Protein AF-0000000076863249 (afdb_homodimer)

Nearest PDB structures (foldseek):
  8gcc-assembly1_B  TM=9.301E-01  e=1.959E-05  Trypanosoma cruzi strain CL Brener
  6ca8-assembly1_A-2  TM=7.920E-01  e=3.694E-05  Plasmodium falciparum
  8w50-assembly2_D  TM=8.180E-01  e=1.319E-03  Homo sapiens
  8w50-assembly1_B  TM=8.393E-01  e=1.864E-03  Homo sapiens
  1bjt-assembly1_A  TM=8.476E-01  e=3.133E-03  Saccharomyces cerevisiae

Radius of gyration: 29.5 Å; Cα contacts (8 Å, |Δi|>4): 204; chains: 2; bounding box: 63×110×75 Å

Foldseek 3Di:
DLVVLVVVLLLLVLQLVLLVCCLVVVQPDPPDDLVVNLVVSVVVPRFFDADDPPPDPPPPPPPPCPVPPPPPDRDSRRCCSNVVDDPVCSDPVNSVVSVVVSVVSVVVSVVVVVVVVVVVVVPPDPPPPCPDDPD/DLVVLVVVLLLLVLQLVLLVCCLVVVQPPPPDDLVVNLVVSVVVPRFFDADDPPPDPPPPPPPPCPVPPPPPDRDSRRCCSNVVDDPVCSDPVNSVVSVVVSVVSVVVSVVVVVVVVVVVVPPPDPPPPPPPPPD

Solvent-accessible surface area (backbone atoms only — not comparable to full-atom values): 15967 Å² total; per-residue (Å²): 110,62,66,57,40,49,50,50,30,52,52,36,46,49,39,33,51,50,49,51,31,43,58,73,56,78,38,69,62,69,68,32,55,63,68,59,47,53,52,49,46,51,73,72,63,56,76,73,53,54,73,79,72,72,72,67,85,63,70,84,74,73,77,73,72,67,73,73,68,57,90,81,60,89,51,71,55,26,46,34,82,56,35,60,41,29,52,70,51,42,27,71,68,43,42,50,51,33,50,52,50,30,51,52,35,49,52,50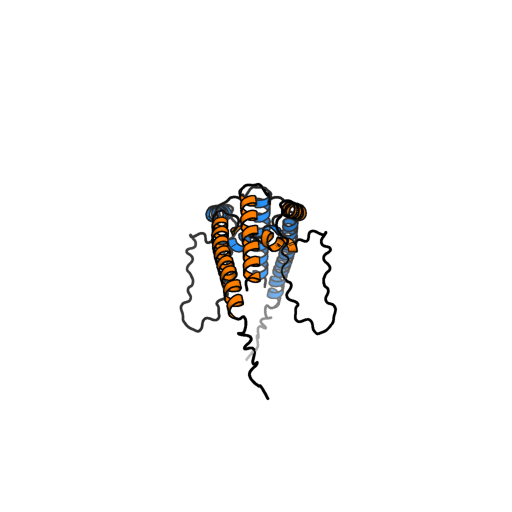,41,52,53,52,59,58,53,54,60,59,60,59,58,66,65,66,69,80,76,72,78,76,82,69,82,85,119,110,62,66,58,41,49,50,50,30,50,51,35,47,48,40,34,52,50,49,51,30,44,57,72,56,77,38,70,61,70,68,32,55,64,69,60,48,53,51,49,45,51,71,72,63,55,76,72,53,55,75,77,72,70,72,67,85,62,71,86,74,75,77,71,70,66,73,73,67,58,89,82,60,90,50,71,56,26,45,34,81,56,34,59,40,30,51,69,51,43,28,70,65,44,43,52,51,33,52,53,50,30,52,52,35,50,50,50,42,52,53,53,60,60,53,53,59,60,60,59,60,68,66,63,70,79,77,74,77,74,76,63,82,78,121

Structure (mmCIF, N/CA/C/O backbone):
data_AF-0000000076863249-model_v1
#
loop_
_entity.id
_entity.type
_entity.pdbx_description
1 polymer 'DNA topoisomerase (ATP-hydrolyzing)'
#
loop_
_atom_site.group_PDB
_atom_site.id
_atom_site.type_symbol
_atom_site.label_atom_id
_atom_site.label_alt_id
_atom_site.label_co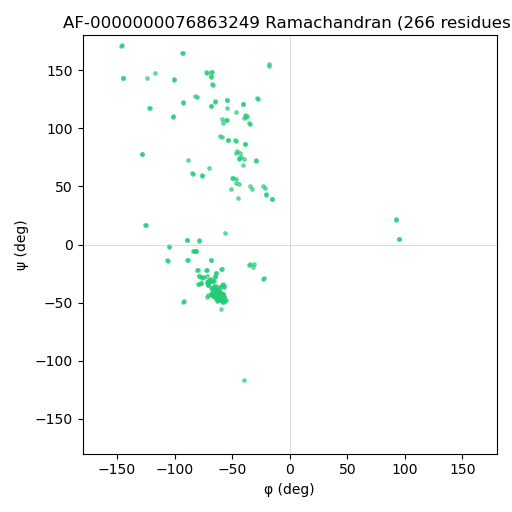mp_id
_atom_site.label_asym_id
_atom_site.label_entity_id
_atom_site.label_seq_id
_atom_site.pdbx_PDB_ins_code
_atom_site.Cartn_x
_atom_site.Cartn_y
_atom_site.Cartn_z
_atom_site.occupancy
_atom_site.B_iso_or_equiv
_atom_site.auth_seq_id
_atom_site.auth_comp_id
_atom_site.auth_asym_id
_atom_site.auth_atom_id
_atom_site.pdbx_PDB_model_num
ATOM 1 N N . MET A 1 1 ? -13.773 21.438 14.031 1 82.62 1 MET A N 1
ATOM 2 C CA . MET A 1 1 ? -13.367 21.5 12.633 1 82.62 1 MET A CA 1
ATOM 3 C C . MET A 1 1 ? -11.867 21.766 12.508 1 82.62 1 MET A C 1
ATOM 5 O O . MET A 1 1 ? -11.164 21.047 11.805 1 82.62 1 MET A O 1
ATOM 9 N N . LEU A 1 2 ? -11.398 22.672 13.398 1 88 2 LEU A N 1
ATOM 10 C CA . LEU A 1 2 ? -9.992 23.047 13.328 1 88 2 LEU A CA 1
ATOM 11 C C . LEU A 1 2 ? -9.094 21.875 13.695 1 88 2 LEU A C 1
ATOM 13 O O . LEU A 1 2 ? -8.078 21.625 13.031 1 88 2 LEU A O 1
ATOM 17 N N . GLU A 1 3 ? -9.516 21.109 14.656 1 89.38 3 GLU A N 1
ATOM 18 C CA . GLU A 1 3 ? -8.734 19.969 15.109 1 89.38 3 GLU A CA 1
ATOM 19 C C . GLU A 1 3 ? -8.609 18.906 14.016 1 89.38 3 GLU A C 1
ATOM 21 O O . GLU A 1 3 ? -7.562 18.281 13.867 1 89.38 3 GLU A O 1
ATOM 26 N N . PHE A 1 4 ? -9.703 18.797 13.289 1 91.31 4 PHE A N 1
ATOM 27 C CA . PHE A 1 4 ? -9.719 17.844 12.195 1 91.31 4 PHE A CA 1
ATOM 28 C C . PHE A 1 4 ? -8.703 18.219 11.125 1 91.31 4 PHE A C 1
ATOM 30 O O . PHE A 1 4 ? -7.891 17.391 10.719 1 91.31 4 PHE A O 1
ATOM 37 N N . PHE A 1 5 ? -8.648 19.406 10.805 1 93.81 5 PHE A N 1
ATOM 38 C CA . PHE A 1 5 ? -7.766 19.828 9.727 1 93.81 5 PHE A CA 1
ATOM 39 C C . PHE A 1 5 ? -6.32 19.875 10.203 1 93.81 5 PHE A C 1
ATOM 41 O O . PHE A 1 5 ? -5.395 19.609 9.438 1 93.81 5 PHE A O 1
ATOM 48 N N . GLU A 1 6 ? -6.141 20.203 11.438 1 94.75 6 GLU A N 1
ATOM 49 C CA . GLU A 1 6 ? -4.793 20.172 12 1 94.75 6 GLU A CA 1
ATOM 50 C C . GLU A 1 6 ? -4.238 18.75 12.023 1 94.75 6 GLU A C 1
ATOM 52 O O . GLU A 1 6 ? -3.055 18.531 11.75 1 94.75 6 GLU A O 1
ATOM 57 N N . LYS A 1 7 ? -5.117 17.797 12.32 1 94.25 7 LYS A N 1
ATOM 58 C CA . LYS A 1 7 ? -4.707 16.391 12.305 1 94.25 7 LYS A CA 1
ATOM 59 C C . LYS A 1 7 ? -4.371 15.938 10.891 1 94.25 7 LYS A C 1
ATOM 61 O O . LYS A 1 7 ? -3.359 15.273 10.672 1 94.25 7 LYS A O 1
ATOM 66 N N . LYS A 1 8 ? -5.164 16.312 9.984 1 95.25 8 LYS A N 1
ATOM 67 C CA . LYS A 1 8 ? -4.922 15.961 8.586 1 95.25 8 LYS A CA 1
ATOM 68 C C . LYS A 1 8 ? -3.625 16.594 8.078 1 95.25 8 LYS A C 1
ATOM 70 O O . LYS A 1 8 ? -2.867 15.953 7.348 1 95.25 8 LYS A O 1
ATOM 75 N N . LEU A 1 9 ? -3.453 17.812 8.461 1 96.62 9 LEU A N 1
ATOM 76 C CA . LEU A 1 9 ? -2.223 18.5 8.086 1 96.62 9 LEU A 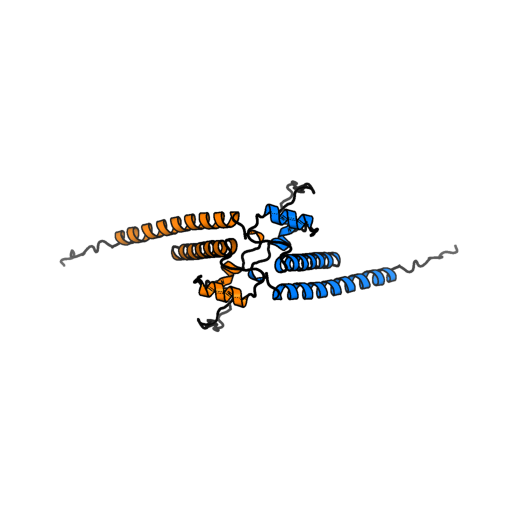CA 1
ATOM 77 C C . LEU A 1 9 ? -1.003 17.766 8.633 1 96.62 9 LEU A C 1
ATOM 79 O O . LEU A 1 9 ? -0.024 17.547 7.914 1 96.62 9 LEU A O 1
ATOM 83 N N . LYS A 1 10 ? -1.054 17.406 9.852 1 96.62 10 LYS A N 1
ATOM 84 C CA . LYS A 1 10 ? 0.043 16.672 10.477 1 96.62 10 LYS A CA 1
ATOM 85 C C . LYS A 1 10 ? 0.309 15.359 9.75 1 96.62 10 LYS A C 1
ATOM 87 O O . LYS A 1 10 ? 1.463 15 9.5 1 96.62 10 LYS A O 1
ATOM 92 N N . GLN A 1 11 ? -0.704 14.633 9.375 1 96.75 11 GLN A N 1
ATOM 93 C CA . GLN A 1 11 ? -0.591 13.359 8.672 1 96.75 11 GLN A CA 1
ATOM 94 C C . GLN A 1 11 ? 0.076 13.547 7.309 1 96.75 11 GLN A C 1
ATOM 96 O O . GLN A 1 11 ? 1.004 12.812 6.961 1 96.75 11 GLN A O 1
ATOM 101 N N . VAL A 1 12 ? -0.412 14.492 6.641 1 97.81 12 VAL A N 1
ATOM 102 C CA . VAL A 1 12 ? 0.104 14.727 5.297 1 97.81 12 VAL A CA 1
ATOM 103 C C . VAL A 1 12 ? 1.551 15.211 5.375 1 97.81 12 VAL A C 1
ATOM 105 O O . VAL A 1 12 ? 2.389 14.812 4.562 1 97.81 12 VAL A O 1
ATOM 108 N N . ASP A 1 13 ? 1.841 16.094 6.34 1 97.81 13 ASP A N 1
ATOM 109 C CA . ASP A 1 13 ? 3.207 16.562 6.547 1 97.81 13 ASP A CA 1
ATOM 110 C C . ASP A 1 13 ? 4.148 15.398 6.848 1 97.81 13 ASP A C 1
ATOM 112 O O . ASP A 1 13 ? 5.211 15.281 6.234 1 97.81 13 ASP A O 1
ATOM 116 N N . ASN A 1 14 ? 3.727 14.586 7.754 1 98.06 14 ASN A N 1
ATOM 117 C CA . ASN A 1 14 ? 4.527 13.414 8.102 1 98.06 14 ASN A CA 1
ATOM 118 C C . ASN A 1 14 ? 4.711 12.484 6.902 1 98.06 14 ASN A C 1
ATOM 120 O O . ASN A 1 14 ? 5.805 11.969 6.676 1 98.06 14 ASN A O 1
ATOM 124 N N . ARG A 1 15 ? 3.719 12.266 6.129 1 98.31 15 ARG A N 1
ATOM 125 C CA . ARG A 1 15 ? 3.789 11.398 4.957 1 98.31 15 ARG A CA 1
ATOM 126 C C . ARG A 1 15 ? 4.762 11.953 3.924 1 98.31 15 ARG A C 1
ATOM 128 O O . ARG A 1 15 ? 5.559 11.211 3.352 1 98.31 15 ARG A O 1
ATOM 135 N N . ALA A 1 16 ? 4.629 13.242 3.709 1 98.5 16 ALA A N 1
ATOM 136 C CA . ALA A 1 16 ? 5.535 13.875 2.758 1 98.5 16 ALA A CA 1
ATOM 137 C C . ALA A 1 16 ? 6.984 13.773 3.225 1 98.5 16 ALA A C 1
ATOM 139 O O . ALA A 1 16 ? 7.875 13.461 2.434 1 98.5 16 ALA A O 1
ATOM 140 N N . ARG A 1 17 ? 7.148 14.055 4.449 1 98.06 17 ARG A N 1
ATOM 141 C CA . ARG A 1 17 ? 8.492 13.953 5.02 1 98.06 17 ARG A CA 1
ATOM 142 C C . ARG A 1 17 ? 9.016 12.523 4.926 1 98.06 17 ARG A C 1
ATOM 144 O O . ARG A 1 17 ? 10.172 12.312 4.547 1 98.06 17 ARG A O 1
ATOM 151 N N . PHE A 1 18 ? 8.203 11.578 5.316 1 98.62 18 PHE A N 1
ATOM 152 C CA . PHE A 1 18 ? 8.57 10.164 5.266 1 98.62 18 PHE A CA 1
ATOM 153 C C . PHE A 1 18 ? 8.93 9.75 3.842 1 98.62 18 PHE A C 1
ATOM 155 O O . PHE A 1 18 ? 9.977 9.148 3.613 1 98.62 18 PHE A O 1
ATOM 162 N N . LEU A 1 19 ? 8.086 10.086 2.973 1 98.19 19 LEU A N 1
ATOM 163 C CA . LEU A 1 19 ? 8.32 9.734 1.577 1 98.19 19 LEU A CA 1
ATOM 164 C C . LEU A 1 19 ? 9.609 10.367 1.069 1 98.19 19 LEU A C 1
ATOM 166 O O . LEU A 1 19 ? 10.367 9.742 0.328 1 98.19 19 LEU A O 1
ATOM 170 N N . SER A 1 20 ? 9.867 11.625 1.419 1 97.94 20 SER A N 1
ATOM 171 C CA . SER A 1 20 ? 11.109 12.297 1.041 1 97.94 20 SER A CA 1
ATOM 172 C C . SER A 1 20 ? 12.328 11.539 1.561 1 97.94 20 SER A C 1
ATOM 174 O O . SER A 1 20 ? 13.32 11.391 0.849 1 97.94 20 SER A O 1
ATOM 176 N N . CYS A 1 21 ? 12.242 11.078 2.781 1 97.88 21 CYS A N 1
ATOM 177 C CA . CYS A 1 21 ? 13.32 10.312 3.383 1 97.88 21 CYS A CA 1
ATOM 178 C C . CYS A 1 21 ? 13.523 8.992 2.65 1 97.88 21 CYS A C 1
ATOM 180 O O . CYS A 1 21 ? 14.656 8.555 2.445 1 97.88 21 CYS A O 1
ATOM 182 N N . VAL A 1 22 ? 12.438 8.375 2.236 1 97.5 22 VAL A N 1
ATOM 183 C CA . VAL A 1 22 ? 12.484 7.102 1.518 1 97.5 22 VAL A CA 1
ATOM 184 C C . VAL A 1 22 ? 13.141 7.305 0.153 1 97.5 22 VAL A C 1
ATOM 186 O O . VAL A 1 22 ? 14.023 6.539 -0.241 1 97.5 22 VAL A O 1
ATOM 189 N N . LEU A 1 23 ? 12.766 8.375 -0.543 1 96.88 23 LEU A N 1
ATOM 190 C CA . LEU A 1 23 ? 13.273 8.641 -1.882 1 96.88 23 LEU A CA 1
ATOM 191 C C . LEU A 1 23 ? 14.742 9.047 -1.831 1 96.88 23 LEU A C 1
ATOM 193 O O . LEU A 1 23 ? 15.5 8.758 -2.758 1 96.88 23 LEU A O 1
ATOM 197 N N . SER A 1 24 ? 15.156 9.711 -0.804 1 96.19 24 SER A N 1
ATOM 198 C CA . SER A 1 24 ? 16.531 10.18 -0.67 1 96.19 24 SER A CA 1
ATOM 199 C C . SER A 1 24 ? 17.453 9.055 -0.189 1 96.19 24 SER A C 1
ATOM 201 O O . SER A 1 24 ? 18.672 9.156 -0.298 1 96.19 24 SER A O 1
ATOM 203 N N . GLY A 1 25 ? 16.875 8.031 0.443 1 94.81 25 GLY A N 1
ATOM 204 C CA . GLY A 1 25 ? 17.672 6.938 0.99 1 94.81 25 GLY A CA 1
ATOM 205 C C . GLY A 1 25 ? 18 7.117 2.461 1 94.81 25 GLY A C 1
ATOM 206 O O . GLY A 1 25 ? 18.719 6.309 3.043 1 94.81 25 GLY A O 1
ATOM 207 N N . ASP A 1 26 ? 17.453 8.148 3.057 1 96.19 26 ASP A N 1
ATOM 208 C CA . ASP A 1 26 ? 17.641 8.359 4.492 1 96.19 26 ASP A CA 1
ATOM 209 C C . ASP A 1 26 ? 16.922 7.273 5.297 1 96.19 26 ASP A C 1
ATOM 211 O O . ASP A 1 26 ? 17.328 6.953 6.414 1 96.19 26 ASP A O 1
ATOM 215 N N . ILE A 1 27 ? 15.898 6.793 4.77 1 96.25 27 ILE A N 1
ATOM 216 C CA . ILE A 1 27 ? 15.195 5.633 5.301 1 96.25 27 ILE A CA 1
ATOM 217 C C . ILE A 1 27 ? 15.125 4.535 4.242 1 96.25 27 ILE A C 1
ATOM 219 O O . ILE A 1 27 ? 14.609 4.754 3.145 1 96.25 27 ILE A O 1
ATOM 223 N N . LYS A 1 28 ? 15.75 3.484 4.625 1 94.5 28 LYS A N 1
ATOM 224 C CA . LYS A 1 28 ? 15.703 2.328 3.734 1 94.5 28 LYS A CA 1
ATOM 225 C C . LYS A 1 28 ? 14.547 1.405 4.094 1 94.5 28 LYS A C 1
ATOM 227 O O . LYS A 1 28 ? 14.469 0.907 5.219 1 94.5 28 LYS A O 1
ATOM 232 N N . ILE A 1 29 ? 13.641 1.168 3.102 1 95.19 29 ILE A N 1
ATOM 233 C CA . ILE A 1 29 ? 12.461 0.371 3.404 1 95.19 29 ILE A CA 1
ATOM 234 C C . ILE A 1 29 ? 12.602 -1.017 2.781 1 95.19 29 ILE A C 1
ATOM 236 O O . ILE A 1 29 ? 11.773 -1.897 3.023 1 95.19 29 ILE A O 1
ATOM 240 N N . ILE A 1 30 ? 13.523 -1.26 1.861 1 92.25 30 ILE A N 1
ATOM 241 C CA . ILE A 1 30 ? 13.742 -2.547 1.21 1 92.25 30 ILE A CA 1
ATOM 242 C C . ILE A 1 30 ? 15.148 -3.057 1.544 1 92.25 30 ILE A C 1
ATOM 244 O O . ILE A 1 30 ? 16.125 -2.322 1.413 1 92.25 30 ILE A O 1
ATOM 248 N N . PRO A 1 31 ? 15.312 -4.082 1.618 1 85.75 31 PRO A N 1
ATOM 249 C CA . PRO A 1 31 ? 14.898 -5.172 2.508 1 85.75 31 PRO A CA 1
ATOM 250 C C . PRO A 1 31 ? 15.039 -4.812 3.986 1 85.75 31 PRO A C 1
ATOM 252 O O . PRO A 1 31 ? 16.109 -4.398 4.422 1 85.75 31 PRO A O 1
ATOM 255 N N . ARG A 1 32 ? 13.906 -4.734 4.609 1 89.62 32 ARG A N 1
ATOM 256 C CA . ARG A 1 32 ? 13.953 -4.344 6.016 1 89.62 32 ARG A CA 1
ATOM 257 C C . ARG A 1 32 ? 12.875 -5.059 6.82 1 89.62 32 ARG A C 1
ATOM 259 O O . ARG A 1 32 ? 11.773 -5.289 6.32 1 89.62 32 ARG A O 1
ATOM 266 N N . LYS A 1 33 ? 13.328 -5.344 7.996 1 92.31 33 LYS A N 1
ATOM 267 C CA . LYS A 1 33 ? 12.312 -5.879 8.898 1 92.31 33 LYS A CA 1
ATOM 268 C C . LYS A 1 33 ? 11.352 -4.785 9.359 1 92.31 33 LYS A C 1
ATOM 270 O O . LYS A 1 33 ? 11.766 -3.645 9.586 1 92.31 33 LYS A O 1
ATOM 275 N N . GLN A 1 34 ? 10.164 -5.191 9.586 1 92.94 34 GLN A N 1
ATOM 276 C CA . GLN A 1 34 ? 9.133 -4.23 9.977 1 92.94 34 GLN A CA 1
ATOM 277 C C . GLN A 1 34 ? 9.5 -3.535 11.281 1 92.94 34 GLN A C 1
ATOM 279 O O . GLN A 1 34 ? 9.367 -2.314 11.406 1 92.94 34 GLN A O 1
ATOM 284 N N . LYS A 1 35 ? 9.945 -4.332 12.25 1 93.44 35 LYS A N 1
ATOM 285 C CA . LYS A 1 35 ? 10.281 -3.795 13.57 1 93.44 35 LYS A CA 1
ATOM 286 C C . LYS A 1 35 ? 11.391 -2.748 13.469 1 93.44 35 LYS A C 1
ATOM 288 O O . LYS A 1 35 ? 11.336 -1.713 14.133 1 93.44 35 LYS A O 1
ATOM 293 N N . GLU A 1 36 ? 12.406 -3.021 12.688 1 95.12 36 GLU A N 1
ATOM 294 C CA . GLU A 1 36 ? 13.508 -2.088 12.5 1 95.12 36 GLU A CA 1
ATOM 295 C C . GLU A 1 36 ? 13.039 -0.799 11.836 1 95.12 36 GLU A C 1
ATOM 297 O O . GLU A 1 36 ? 13.484 0.292 12.195 1 95.12 36 GLU A O 1
ATOM 302 N N . LEU A 1 37 ? 12.227 -0.981 10.883 1 96.19 37 LEU A N 1
ATOM 303 C CA . LEU A 1 37 ? 11.68 0.177 10.188 1 96.19 37 LEU A CA 1
ATOM 304 C C . LEU A 1 37 ? 10.883 1.062 11.133 1 96.19 37 LEU A C 1
ATOM 306 O O . LEU A 1 37 ? 11.086 2.279 11.172 1 96.19 37 LEU A O 1
ATOM 310 N N . LEU A 1 38 ? 10.031 0.464 11.914 1 95.62 38 LEU A N 1
ATOM 311 C CA . LEU A 1 38 ? 9.203 1.204 12.867 1 95.62 38 LEU A CA 1
ATOM 312 C C . LEU A 1 38 ? 10.078 1.935 13.883 1 95.62 38 LEU A C 1
ATOM 314 O O . LEU A 1 38 ? 9.781 3.072 14.258 1 95.62 38 LEU A O 1
ATOM 318 N N . GLN A 1 39 ? 11.094 1.247 14.328 1 95.31 39 GLN A N 1
ATOM 319 C CA . GLN A 1 39 ? 12.023 1.849 15.281 1 95.31 39 GLN A CA 1
ATOM 320 C C . GLN A 1 39 ? 12.703 3.076 14.68 1 95.31 39 GLN A C 1
ATOM 322 O O . GLN A 1 39 ? 12.836 4.105 15.344 1 95.31 39 GLN A O 1
ATOM 327 N N . GLU A 1 40 ? 13.117 2.973 13.445 1 96.62 40 GLU A N 1
ATOM 328 C CA . GLU A 1 40 ? 13.766 4.102 12.781 1 96.62 40 GLU A CA 1
ATOM 329 C C . GLU A 1 40 ? 12.797 5.273 12.617 1 96.62 40 GLU A C 1
ATOM 331 O O . GLU A 1 40 ? 13.172 6.43 12.828 1 96.62 40 GLU A O 1
ATOM 336 N N . ILE A 1 41 ? 11.594 4.965 12.25 1 97 41 ILE A N 1
ATOM 337 C CA . ILE A 1 41 ? 10.562 5.98 12.094 1 97 41 ILE A CA 1
ATOM 338 C C . ILE A 1 41 ? 10.359 6.715 13.422 1 97 41 ILE A C 1
ATOM 340 O O . ILE A 1 41 ? 10.312 7.949 13.453 1 97 41 ILE A O 1
ATOM 344 N N . ALA A 1 42 ? 10.32 5.984 14.484 1 95.62 42 ALA A N 1
ATOM 345 C CA . ALA A 1 42 ? 10.172 6.566 15.812 1 95.62 42 ALA A CA 1
ATOM 346 C C . ALA A 1 42 ? 11.375 7.426 16.172 1 95.62 42 ALA A C 1
ATOM 348 O O . ALA A 1 42 ? 11.227 8.531 16.703 1 95.62 42 ALA A O 1
ATOM 349 N N . GLU A 1 43 ? 12.508 6.957 15.859 1 96.12 43 GLU A N 1
ATOM 350 C CA . GLU A 1 43 ? 13.75 7.645 16.188 1 96.12 43 GLU A CA 1
ATOM 351 C C . GLU A 1 43 ? 13.875 8.961 15.414 1 96.12 43 GLU A C 1
ATOM 353 O O . GLU A 1 43 ? 14.461 9.922 15.914 1 96.12 43 GLU A O 1
ATOM 358 N N . LYS A 1 44 ? 13.32 8.969 14.258 1 96.62 44 LYS A N 1
ATOM 359 C CA . LYS A 1 44 ? 13.398 10.164 13.422 1 96.62 44 LYS A CA 1
ATOM 360 C C . LYS A 1 44 ? 12.312 11.164 13.797 1 96.62 44 LYS A C 1
ATOM 362 O O . LYS A 1 44 ? 12.211 12.242 13.195 1 96.62 44 LYS A O 1
ATOM 367 N N . GLY A 1 45 ? 11.43 10.836 14.664 1 95.88 45 GLY A N 1
ATOM 368 C CA . GLY A 1 45 ? 10.523 11.773 15.297 1 95.88 45 GLY A CA 1
ATOM 369 C C . GLY A 1 45 ? 9.195 11.906 14.57 1 95.88 45 GLY A C 1
ATOM 370 O O . GLY A 1 45 ? 8.555 12.953 14.633 1 95.88 45 GLY A O 1
ATOM 371 N N . PHE A 1 46 ? 8.836 10.961 13.812 1 97.5 46 PHE A N 1
ATOM 372 C CA . PHE A 1 46 ? 7.496 10.969 13.227 1 97.5 46 PHE A CA 1
ATOM 373 C C . PHE A 1 46 ? 6.438 10.75 14.305 1 97.5 46 PHE A C 1
ATOM 375 O O . PHE A 1 46 ? 6.668 10.031 15.273 1 97.5 46 PHE A O 1
ATOM 382 N N . ASP A 1 47 ? 5.27 11.344 14.109 1 96.06 47 ASP A N 1
ATOM 383 C CA . ASP A 1 47 ? 4.219 11.289 15.117 1 96.06 47 ASP A CA 1
ATOM 384 C C . ASP A 1 47 ? 3.453 9.969 15.047 1 96.06 47 ASP A C 1
ATOM 386 O O . ASP A 1 47 ? 3.045 9.539 13.969 1 96.06 47 ASP A O 1
ATOM 390 N N . PRO A 1 48 ? 3.367 9.305 16.188 1 95 48 PRO A N 1
ATOM 391 C CA . PRO A 1 48 ? 2.467 8.148 16.219 1 95 48 PRO A CA 1
ATOM 392 C C . PRO A 1 48 ? 0.996 8.547 16.109 1 95 48 PRO A C 1
ATOM 394 O O . PRO A 1 48 ? 0.5 9.336 16.922 1 95 48 PRO A O 1
ATOM 397 N N . LEU A 1 49 ? 0.316 8.109 15.102 1 93.38 49 LEU A N 1
ATOM 398 C CA . LEU A 1 49 ? -1.082 8.453 14.867 1 93.38 49 LEU A CA 1
ATOM 399 C C . LEU A 1 49 ? -1.919 7.199 14.641 1 93.38 49 LEU A C 1
ATOM 401 O O . LEU A 1 49 ? -2.283 6.887 13.508 1 93.38 49 LEU A O 1
ATOM 405 N N . PRO A 1 50 ? -2.246 6.52 15.75 1 86.69 50 PRO A N 1
ATOM 406 C CA . PRO A 1 50 ? -3.07 5.312 15.609 1 86.69 50 PRO A CA 1
ATOM 407 C C . PRO A 1 50 ? -4.488 5.617 15.133 1 86.69 50 PRO A C 1
ATOM 409 O O . PRO A 1 50 ? -5.027 6.688 15.422 1 86.69 50 PRO A O 1
ATOM 412 N N . LYS A 1 51 ? -4.961 4.68 14.141 1 75.81 51 LYS A N 1
ATOM 413 C CA . LYS A 1 51 ? -6.32 4.828 13.633 1 75.81 51 LYS A CA 1
ATOM 414 C C . LYS A 1 51 ? -7.336 4.836 14.773 1 75.81 51 LYS A C 1
ATOM 416 O O . LYS A 1 51 ? -7.176 4.113 15.758 1 75.81 51 LYS A O 1
ATOM 421 N N . GLU A 1 52 ? -8.133 5.867 14.828 1 65.19 52 GLU A N 1
ATOM 422 C CA . GLU A 1 52 ? -9.203 5.922 15.828 1 65.19 52 GLU A CA 1
ATOM 423 C C . GLU A 1 52 ? -10.172 4.758 15.648 1 65.19 52 GLU A C 1
ATOM 425 O O . GLU A 1 52 ? -10.562 4.426 14.531 1 65.19 52 GLU A O 1
ATOM 430 N N . VAL A 1 53 ? -10.016 3.664 16.297 1 51.72 53 VAL A N 1
ATOM 431 C CA . VAL A 1 53 ? -11 2.588 16.281 1 51.72 53 VAL A CA 1
ATOM 432 C C . VAL A 1 53 ? -12.375 3.139 16.672 1 51.72 53 VAL A C 1
ATOM 434 O O . VAL A 1 53 ? -12.523 3.756 17.719 1 51.72 53 VAL A O 1
ATOM 437 N N . LEU A 1 54 ? -13.156 3.598 15.633 1 49.34 54 LEU A N 1
ATOM 438 C CA . LEU A 1 54 ? -14.531 3.885 16.031 1 49.34 54 LEU A CA 1
ATOM 439 C C . LEU A 1 54 ? -15.055 2.82 16.984 1 49.34 54 LEU A C 1
ATOM 441 O O . LEU A 1 54 ? -14.82 1.627 16.781 1 49.34 54 LEU A O 1
ATOM 445 N N . PRO A 1 55 ? -15.445 3.115 18.109 1 44.03 55 PRO A N 1
ATOM 446 C CA . PRO A 1 55 ? -16.141 2.133 18.953 1 44.03 55 PRO A CA 1
ATOM 447 C C . PRO A 1 55 ? -17.234 1.381 18.203 1 44.03 55 PRO A C 1
ATOM 449 O O . PRO A 1 55 ? -18.078 2.002 17.547 1 44.03 55 PRO A O 1
ATOM 452 N N . ALA A 1 56 ? -17.094 0.369 17.594 1 41.34 56 ALA A N 1
ATOM 453 C CA . ALA A 1 56 ? -18.328 -0.348 17.297 1 41.34 56 ALA A CA 1
ATOM 454 C C . ALA A 1 56 ? -19.391 -0.071 18.344 1 41.34 56 ALA A C 1
ATOM 456 O O . ALA A 1 56 ? -19.078 0.142 19.516 1 41.34 56 ALA A O 1
ATOM 457 N N . ALA A 1 57 ? -20.641 0.397 17.953 1 39.34 57 ALA A N 1
ATOM 458 C CA . ALA A 1 57 ? -21.734 0.273 18.906 1 39.34 57 ALA A CA 1
ATOM 459 C C . ALA A 1 57 ? -21.594 -0.997 19.734 1 39.34 57 ALA A C 1
ATOM 461 O O . ALA A 1 57 ? -21.906 -2.094 19.266 1 39.34 57 ALA A O 1
ATOM 462 N N . VAL A 1 58 ? -20.688 -1.454 20.359 1 36.03 58 VAL A N 1
ATOM 463 C CA . VAL A 1 58 ? -20.797 -2.498 21.375 1 36.03 58 VAL A CA 1
ATOM 464 C C . VAL A 1 58 ? -22.047 -2.262 22.219 1 36.03 58 VAL A C 1
ATOM 466 O O . VAL A 1 58 ? -22.406 -1.117 22.516 1 36.03 58 VAL A O 1
ATOM 469 N N . GLY A 1 59 ? -23.266 -3.033 22.219 1 36.75 59 GLY A N 1
ATOM 470 C CA . GLY A 1 59 ? -24.062 -3.096 23.438 1 36.75 59 GLY A CA 1
ATOM 471 C C . GLY A 1 59 ? -23.266 -2.695 24.672 1 36.75 59 GLY A C 1
ATOM 472 O O . GLY A 1 59 ? -22.031 -2.689 24.656 1 36.75 59 GLY A O 1
ATOM 473 N N . ALA A 1 60 ? -24 -2.184 25.828 1 35.12 60 ALA A N 1
ATOM 474 C CA . ALA A 1 60 ? -23.656 -1.803 27.188 1 35.12 60 ALA A CA 1
ATOM 475 C C . ALA A 1 60 ? -22.5 -2.648 27.719 1 35.12 60 ALA A C 1
ATOM 477 O O . ALA A 1 60 ? -22.172 -2.598 28.906 1 35.12 60 ALA A O 1
ATOM 478 N N . THR A 1 61 ? -22.203 -3.828 27.141 1 33.69 61 THR A N 1
ATOM 479 C CA . THR A 1 61 ? -21.297 -4.402 28.125 1 33.69 61 THR A CA 1
ATOM 480 C C . THR A 1 61 ? -20.016 -3.578 28.234 1 33.69 61 THR A C 1
ATOM 482 O O . THR A 1 61 ? -19.562 -2.992 27.25 1 33.69 61 THR A O 1
ATOM 485 N N . GLY A 1 62 ? -19.531 -3.021 29.328 1 34 62 GLY A N 1
ATOM 486 C CA . GLY A 1 62 ? -18.547 -2.23 30.047 1 34 62 GLY A CA 1
ATOM 487 C C . GLY A 1 62 ? -17.125 -2.414 29.531 1 34 62 GLY A C 1
ATOM 488 O O . GLY A 1 62 ? -16.172 -1.93 30.125 1 34 62 GLY A O 1
ATOM 489 N N . ASP A 1 63 ? -16.828 -3.504 28.75 1 35.16 63 ASP A N 1
ATOM 490 C CA . ASP A 1 63 ? -15.367 -3.605 28.828 1 35.16 63 ASP A CA 1
ATOM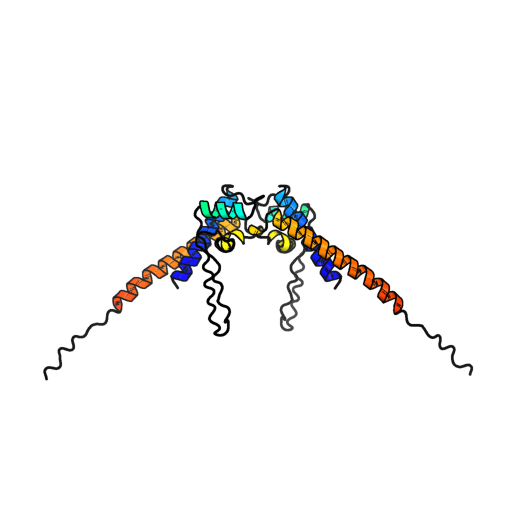 491 C C . ASP A 1 63 ? -14.695 -2.557 27.953 1 35.16 63 ASP A C 1
ATOM 493 O O . ASP A 1 63 ? -14.812 -2.602 26.719 1 35.16 63 ASP A O 1
ATOM 497 N N . SER A 1 64 ? -14.859 -1.236 28.062 1 38.47 64 SER A N 1
ATOM 498 C CA . SER A 1 64 ? -13.969 -0.163 27.656 1 38.47 64 SER A CA 1
ATOM 499 C C . SER A 1 64 ? -12.531 -0.662 27.531 1 38.47 64 SER A C 1
ATOM 501 O O . SER A 1 64 ? -11.805 -0.752 28.531 1 38.47 64 SER A O 1
ATOM 503 N N . GLU A 1 65 ? -12.273 -1.723 26.875 1 36.09 65 GLU A N 1
ATOM 504 C CA . GLU A 1 65 ? -10.836 -1.943 26.766 1 36.09 65 GLU A CA 1
ATOM 505 C C . GLU A 1 65 ? -10.117 -0.688 26.266 1 36.09 65 GLU A C 1
ATOM 507 O O . GLU A 1 65 ? -10.336 -0.251 25.125 1 36.09 65 GLU A O 1
ATOM 512 N N . GLU A 1 66 ? -10.203 0.479 26.906 1 39.88 66 GLU A N 1
ATOM 513 C CA . GLU A 1 66 ? -9.062 1.384 26.969 1 39.88 66 GLU A CA 1
ATOM 514 C C . GLU A 1 66 ? -7.754 0.643 26.703 1 39.88 66 GLU A C 1
ATOM 516 O O . GLU A 1 66 ? -7.266 -0.094 27.562 1 39.88 66 GLU A O 1
ATOM 521 N N . ASN A 1 67 ? -7.711 -0.211 25.781 1 40.03 67 ASN A N 1
ATOM 522 C CA . ASN A 1 67 ? -6.375 -0.786 25.625 1 40.03 67 ASN A CA 1
ATOM 523 C C . ASN A 1 67 ? -5.289 0.21 26.031 1 40.03 67 ASN A C 1
ATOM 525 O O . ASN A 1 67 ? -5.184 1.286 25.438 1 40.03 67 ASN A O 1
ATOM 529 N N . GLY A 1 68 ? -5.016 0.558 27.266 1 39 68 GLY A N 1
ATOM 530 C CA . GLY A 1 68 ? -3.812 1.015 27.938 1 39 68 GLY A CA 1
ATOM 531 C C . GLY A 1 68 ? -2.545 0.76 27.141 1 39 68 GLY A C 1
ATOM 532 O O . GLY A 1 68 ? -1.845 -0.227 27.391 1 39 68 GLY A O 1
ATOM 533 N N . ARG A 1 69 ? -2.551 0.917 25.859 1 46.59 69 ARG A N 1
ATOM 534 C CA . ARG A 1 69 ? -1.279 0.831 25.141 1 46.59 69 ARG A CA 1
ATOM 535 C C . ARG A 1 69 ? -0.162 1.5 25.938 1 46.59 69 ARG A C 1
ATOM 537 O O . ARG A 1 69 ? -0.289 2.656 26.344 1 46.59 69 ARG A O 1
ATOM 544 N N . SER A 1 70 ? 0.427 0.869 26.766 1 45.22 70 SER A N 1
ATOM 545 C CA . SER A 1 70 ? 1.606 1.426 27.422 1 45.22 70 SER A CA 1
ATOM 546 C C . SER A 1 70 ? 2.418 2.287 26.469 1 45.22 70 SER A C 1
ATOM 548 O O . SER A 1 70 ? 2.652 1.897 25.312 1 45.22 70 SER A O 1
ATOM 550 N N . SER A 1 71 ? 2.395 3.605 26.531 1 51.47 71 SER A N 1
ATOM 551 C CA . SER A 1 71 ? 3.15 4.621 25.812 1 51.47 71 SER A CA 1
ATOM 552 C C . SER A 1 71 ? 4.457 4.051 25.266 1 51.47 71 SER A C 1
ATOM 554 O O . SER A 1 71 ? 4.973 4.523 24.25 1 51.47 71 SER A O 1
ATOM 556 N N . ASP A 1 72 ? 5.047 3.035 25.906 1 57.81 72 ASP A N 1
ATOM 557 C CA . ASP A 1 72 ? 6.43 2.656 25.656 1 57.81 72 ASP A CA 1
ATOM 558 C C . ASP A 1 72 ? 6.516 1.63 24.531 1 57.81 72 ASP A C 1
ATOM 560 O O . ASP A 1 72 ? 7.586 1.42 23.953 1 57.81 72 ASP A O 1
ATOM 564 N N . VAL A 1 73 ? 5.371 1.026 24.141 1 69.94 73 VAL A N 1
ATOM 565 C CA . VAL A 1 73 ? 5.539 -0.073 23.188 1 69.94 73 VAL A CA 1
ATOM 566 C C . VAL A 1 73 ? 5.203 0.402 21.781 1 69.94 73 VAL A C 1
ATOM 568 O O . VAL A 1 73 ? 4.152 1.005 21.562 1 69.94 73 VAL A O 1
ATOM 571 N N . LEU A 1 74 ? 6.234 0.473 21 1 81.38 74 LEU A N 1
ATOM 572 C CA . LEU A 1 74 ? 6.098 0.791 19.578 1 81.38 74 LEU A CA 1
ATOM 573 C C . LEU A 1 74 ? 5.133 -0.172 18.906 1 81.38 74 LEU A C 1
ATOM 575 O O . LEU A 1 74 ? 5.34 -1.387 18.922 1 81.38 74 LEU A O 1
ATOM 579 N N . HIS A 1 75 ? 3.922 0.397 18.594 1 87.44 75 HIS A N 1
ATOM 580 C CA . HIS A 1 75 ? 2.943 -0.42 17.891 1 87.44 75 HIS A CA 1
ATOM 581 C C . HIS A 1 75 ? 2.926 -0.09 16.406 1 87.44 75 HIS A C 1
ATOM 583 O O . HIS A 1 75 ? 3.037 1.076 16.016 1 87.44 75 HIS A O 1
ATOM 589 N N . ALA A 1 76 ? 2.758 -1.139 15.602 1 88.94 76 ALA A N 1
ATOM 590 C CA . ALA A 1 76 ? 2.721 -0.97 14.148 1 88.94 76 ALA A CA 1
ATOM 591 C C . ALA A 1 76 ? 1.607 -0.009 13.734 1 88.94 76 ALA A C 1
ATOM 593 O O . ALA A 1 76 ? 1.769 0.769 12.797 1 88.94 76 ALA A O 1
ATOM 594 N N . SER A 1 77 ? 0.508 -0.041 14.469 1 90.94 77 SER A N 1
ATOM 595 C CA . SER A 1 77 ? -0.662 0.772 14.156 1 90.94 77 SER A CA 1
ATOM 596 C C . SER A 1 77 ? -0.351 2.26 14.281 1 90.94 77 SER A C 1
ATOM 598 O O . SER A 1 77 ? -0.989 3.09 13.625 1 90.94 77 SER A O 1
ATOM 600 N N . ASP A 1 78 ? 0.662 2.613 15.102 1 92.44 78 ASP A N 1
ATOM 601 C CA . ASP A 1 78 ? 1.015 4.012 15.336 1 92.44 78 ASP A CA 1
ATOM 602 C C . ASP A 1 78 ? 1.524 4.664 14.055 1 92.44 78 ASP A C 1
ATOM 604 O O . ASP A 1 78 ? 1.339 5.867 13.844 1 92.44 78 ASP A O 1
ATOM 608 N N . TYR A 1 79 ? 2.09 3.846 13.164 1 96.62 79 TYR A N 1
ATOM 609 C CA . TYR A 1 79 ? 2.764 4.402 12 1 96.62 79 TYR A CA 1
ATOM 610 C C . TYR A 1 79 ? 2.205 3.807 10.711 1 96.62 79 TYR A C 1
ATOM 612 O O . TYR A 1 79 ? 2.814 3.936 9.648 1 96.62 79 TYR A O 1
ATOM 620 N N . GLU A 1 80 ? 1.04 3.215 10.914 1 94.94 80 GLU A N 1
ATOM 621 C CA . GLU A 1 80 ? 0.403 2.592 9.758 1 94.94 80 GLU A CA 1
ATOM 622 C C . GLU A 1 80 ? 0.105 3.619 8.672 1 94.94 80 GLU A C 1
ATOM 624 O O . GLU A 1 80 ? 0.186 3.311 7.48 1 94.94 80 GLU A O 1
ATOM 629 N N . TYR A 1 81 ? -0.27 4.805 9.086 1 95.56 81 TYR A N 1
ATOM 630 C CA . TYR A 1 81 ? -0.573 5.852 8.117 1 95.56 81 TYR A CA 1
ATOM 631 C C . TYR A 1 81 ? 0.63 6.133 7.223 1 95.56 81 TYR A C 1
ATOM 633 O O . TYR A 1 81 ? 0.477 6.602 6.094 1 95.56 81 TYR A O 1
ATOM 641 N N . LEU A 1 82 ? 1.778 5.812 7.602 1 97 82 LEU A N 1
ATOM 642 C CA . LEU A 1 82 ? 2.992 5.945 6.801 1 97 82 LEU A CA 1
ATOM 643 C C . LEU A 1 82 ? 3.283 4.656 6.039 1 97 82 LEU A C 1
ATOM 645 O O . LEU A 1 82 ? 3.496 4.684 4.824 1 97 82 LEU A O 1
ATOM 649 N N . THR A 1 83 ? 3.246 3.551 6.754 1 96.69 83 THR A N 1
ATOM 650 C CA . THR A 1 83 ? 3.717 2.279 6.215 1 96.69 83 THR A CA 1
ATOM 651 C C . THR A 1 83 ? 2.645 1.633 5.344 1 96.69 83 THR A C 1
ATOM 653 O O . THR A 1 83 ? 2.908 0.645 4.656 1 96.69 83 THR A O 1
ATOM 656 N N . SER A 1 84 ? 1.475 2.256 5.328 1 96.06 84 SER A N 1
ATOM 657 C CA . SER A 1 84 ? 0.394 1.747 4.492 1 96.06 84 SER A CA 1
ATOM 658 C C . SER A 1 84 ? 0.446 2.355 3.092 1 96.06 84 SER A C 1
ATOM 660 O O . SER A 1 84 ? -0.4 2.055 2.248 1 96.06 84 SER A O 1
ATOM 662 N N . MET A 1 85 ? 1.481 3.139 2.887 1 96.31 85 MET A N 1
ATOM 663 C CA . MET A 1 85 ? 1.64 3.646 1.528 1 96.31 85 MET A CA 1
ATOM 664 C C . MET A 1 85 ? 2.008 2.521 0.566 1 96.31 85 MET A C 1
ATOM 666 O O . MET A 1 85 ? 2.734 1.599 0.934 1 96.31 85 MET A O 1
ATOM 670 N N . THR A 1 86 ? 1.529 2.572 -0.653 1 96.31 86 THR A N 1
ATOM 671 C CA . THR A 1 86 ? 1.715 1.494 -1.617 1 96.31 86 THR A CA 1
ATOM 672 C C . THR A 1 86 ? 2.939 1.754 -2.49 1 96.31 86 THR A C 1
ATOM 674 O O . THR A 1 86 ? 3.447 2.877 -2.539 1 96.31 86 THR A O 1
ATOM 677 N N . ILE A 1 87 ? 3.359 0.751 -3.145 1 97.12 87 ILE A N 1
ATOM 678 C CA . ILE A 1 87 ? 4.488 0.836 -4.066 1 97.12 87 ILE A CA 1
ATOM 679 C C . ILE A 1 87 ? 4.207 1.894 -5.129 1 97.12 87 ILE A C 1
ATOM 681 O O . ILE A 1 87 ? 5.102 2.643 -5.523 1 97.12 87 ILE A O 1
ATOM 685 N N . SER A 1 88 ? 2.963 2.021 -5.562 1 95.5 88 SER A N 1
ATOM 686 C CA . SER A 1 88 ? 2.584 2.91 -6.656 1 95.5 88 SER A CA 1
ATOM 687 C C . SER A 1 88 ? 2.732 4.375 -6.258 1 95.5 88 SER A C 1
ATOM 689 O O . SER A 1 88 ? 2.824 5.25 -7.117 1 95.5 88 SER A O 1
ATOM 691 N N . THR A 1 89 ? 2.9 4.617 -5.012 1 94.75 89 THR A N 1
ATOM 692 C CA . THR A 1 89 ? 2.98 6 -4.555 1 94.75 89 THR A CA 1
ATOM 693 C C . THR A 1 89 ? 4.418 6.375 -4.211 1 94.75 89 THR A C 1
ATOM 695 O O . THR A 1 89 ? 4.699 7.527 -3.869 1 94.75 89 THR A O 1
ATOM 698 N N . LEU A 1 90 ? 5.293 5.434 -4.348 1 96.25 90 LEU A N 1
ATOM 699 C CA . LEU A 1 90 ? 6.68 5.668 -3.955 1 96.25 90 LEU A CA 1
ATOM 700 C C . LEU A 1 90 ? 7.457 6.34 -5.082 1 96.25 90 LEU A C 1
ATOM 702 O O . LEU A 1 90 ? 8.438 5.785 -5.582 1 96.25 90 LEU A O 1
ATOM 706 N N . ASN A 1 91 ? 7.062 7.473 -5.461 1 96.75 91 ASN A N 1
ATOM 707 C CA . ASN A 1 91 ? 7.691 8.219 -6.543 1 96.75 91 ASN A CA 1
ATOM 708 C C . ASN A 1 91 ? 7.633 9.719 -6.297 1 96.75 91 ASN A C 1
ATOM 710 O O . ASN A 1 91 ? 6.93 10.18 -5.395 1 96.75 91 ASN A O 1
ATOM 714 N N . GLU A 1 92 ? 8.328 10.5 -7.117 1 96.44 92 GLU A N 1
ATOM 715 C CA . GLU A 1 92 ? 8.43 11.945 -6.957 1 96.44 92 GLU A CA 1
ATOM 716 C C . GLU A 1 92 ? 7.094 12.633 -7.246 1 96.44 92 GLU A C 1
ATOM 718 O O . GLU A 1 92 ? 6.801 13.695 -6.691 1 96.44 92 GLU A O 1
ATOM 723 N N . GLY A 1 93 ? 6.355 12 -8.133 1 95.81 93 GLY A N 1
ATOM 724 C CA . GLY A 1 93 ? 5.043 12.547 -8.445 1 95.81 93 GLY A CA 1
ATOM 725 C C . GLY A 1 93 ? 4.117 12.594 -7.238 1 95.81 93 GLY A C 1
ATOM 726 O O . GLY A 1 93 ? 3.51 13.633 -6.961 1 95.81 93 GLY A O 1
ATOM 727 N N . TYR A 1 94 ? 4.141 11.539 -6.574 1 96.5 94 TYR A N 1
ATOM 728 C CA . TYR A 1 94 ? 3.27 11.508 -5.406 1 96.5 94 TYR A CA 1
ATOM 729 C C . TYR A 1 94 ? 3.791 12.422 -4.305 1 96.5 94 TYR A C 1
ATOM 731 O O . TYR A 1 94 ? 3.008 13.031 -3.576 1 96.5 94 TYR A O 1
ATOM 739 N N . LEU A 1 95 ? 5.062 12.531 -4.176 1 97.81 95 LEU A N 1
ATOM 740 C CA . LEU A 1 95 ? 5.609 13.477 -3.203 1 97.81 95 LEU A CA 1
ATOM 741 C C . LEU A 1 95 ? 5.105 14.891 -3.477 1 97.81 95 LEU A C 1
ATOM 743 O O . LEU A 1 95 ? 4.699 15.602 -2.553 1 97.81 95 LEU A O 1
ATOM 747 N N . GLU A 1 96 ? 5.145 15.242 -4.723 1 97.69 96 GLU A N 1
ATOM 748 C CA . GLU A 1 96 ? 4.656 16.562 -5.109 1 97.69 96 GLU A CA 1
ATOM 749 C C . GLU A 1 96 ? 3.184 16.734 -4.746 1 97.69 96 GLU A C 1
ATOM 751 O O . GLU A 1 96 ? 2.773 17.797 -4.27 1 97.69 96 GLU A O 1
ATOM 756 N N . HIS A 1 97 ? 2.439 15.688 -4.988 1 97.75 97 HIS A N 1
ATOM 757 C CA . HIS A 1 97 ? 1.022 15.688 -4.641 1 97.75 97 HIS A CA 1
ATOM 758 C C . HIS A 1 97 ? 0.822 15.914 -3.146 1 97.75 97 HIS A C 1
ATOM 760 O O . HIS A 1 97 ? -0.022 16.719 -2.744 1 97.75 97 HIS A O 1
ATOM 766 N N . LEU A 1 98 ? 1.577 15.242 -2.352 1 98.19 98 LEU A N 1
ATOM 767 C CA . LEU A 1 98 ? 1.493 15.383 -0.902 1 98.19 98 LEU A CA 1
ATOM 768 C C . LEU A 1 98 ? 1.839 16.797 -0.47 1 98.19 98 LEU A C 1
ATOM 770 O O . LEU A 1 98 ? 1.198 17.359 0.425 1 98.19 98 LEU A O 1
ATOM 774 N N . LEU A 1 99 ? 2.824 17.391 -1.108 1 98.25 99 LEU A N 1
ATOM 775 C CA . LEU A 1 99 ? 3.264 18.734 -0.756 1 98.25 99 LEU A CA 1
ATOM 776 C C . LEU A 1 99 ? 2.197 19.766 -1.112 1 98.25 99 LEU A C 1
ATOM 778 O O . LEU A 1 99 ? 1.987 20.734 -0.373 1 98.25 99 LEU A O 1
ATOM 782 N N . VAL A 1 100 ? 1.528 19.562 -2.227 1 97.94 100 VAL A N 1
ATOM 783 C CA . VAL A 1 100 ? 0.432 20.438 -2.631 1 97.94 100 VAL A CA 1
ATOM 784 C C . VAL A 1 100 ? -0.711 20.328 -1.625 1 97.94 100 VAL A C 1
ATOM 786 O O . VAL A 1 100 ? -1.274 21.344 -1.208 1 97.94 100 VAL A O 1
ATOM 789 N N . LEU A 1 101 ? -1.05 19.078 -1.233 1 97.06 101 LEU A N 1
ATOM 790 C CA . LEU A 1 101 ? -2.092 18.844 -0.241 1 97.06 101 LEU A CA 1
ATOM 791 C C . LEU A 1 101 ? -1.736 19.5 1.088 1 97.06 101 LEU A C 1
ATOM 793 O O . LEU A 1 101 ? -2.6 20.094 1.745 1 97.06 101 LEU A O 1
ATOM 797 N N . LYS A 1 102 ? -0.518 19.359 1.429 1 97.69 102 LYS A N 1
ATOM 798 C CA . LYS A 1 102 ? -0.037 19.984 2.656 1 97.69 102 LYS A CA 1
ATOM 799 C C . LYS A 1 102 ? -0.301 21.484 2.645 1 97.69 102 LYS A C 1
ATOM 801 O O . LYS A 1 102 ? -0.815 22.047 3.619 1 97.69 102 LYS A O 1
ATOM 806 N N . LYS A 1 103 ? 0.038 22.141 1.582 1 97.88 103 LYS A N 1
ATOM 807 C CA . LYS A 1 103 ? -0.161 23.578 1.454 1 97.88 103 LYS A CA 1
ATOM 808 C C . LYS A 1 103 ? -1.641 23.938 1.54 1 97.88 103 LYS A C 1
ATOM 810 O O . LYS A 1 103 ? -2.006 24.938 2.156 1 97.88 103 LYS A O 1
ATOM 815 N N . ARG A 1 104 ? -2.473 23.125 0.915 1 96.81 104 ARG A N 1
ATOM 816 C CA . ARG A 1 104 ? -3.916 23.344 0.954 1 96.81 104 ARG A CA 1
ATOM 817 C C . ARG A 1 104 ? -4.441 23.266 2.383 1 96.81 104 ARG A C 1
ATOM 819 O O . ARG A 1 104 ? -5.207 24.141 2.814 1 96.81 104 ARG A O 1
ATOM 826 N N . PHE A 1 105 ? -4 22.234 3.084 1 96.5 105 PHE A N 1
ATOM 827 C CA . PHE A 1 105 ? -4.469 22.062 4.453 1 96.5 105 PHE A CA 1
ATOM 828 C C . PHE A 1 105 ? -3.891 23.125 5.367 1 96.5 105 PHE A C 1
ATOM 830 O O . PHE A 1 105 ? -4.547 23.562 6.312 1 96.5 105 PHE A O 1
ATOM 837 N N . GLU A 1 106 ? -2.693 23.609 5.09 1 96.94 106 GLU A N 1
ATOM 838 C CA . GLU A 1 106 ? -2.1 24.703 5.84 1 96.94 106 GLU A CA 1
ATOM 839 C C . GLU A 1 106 ? -2.922 25.984 5.684 1 96.94 106 GLU A C 1
ATOM 841 O O . GLU A 1 106 ? -3.158 26.703 6.66 1 96.94 106 GLU A O 1
ATOM 846 N N . THR A 1 107 ? -3.344 26.219 4.496 1 96.38 107 THR A N 1
ATOM 847 C CA . THR A 1 107 ? -4.156 27.406 4.203 1 96.38 107 THR A CA 1
ATOM 848 C C . THR A 1 107 ? -5.504 27.312 4.914 1 96.38 107 THR A C 1
ATOM 850 O O . THR A 1 107 ? -5.957 28.297 5.512 1 96.38 107 THR A O 1
ATOM 853 N N . LYS A 1 108 ? -6.062 26.172 4.883 1 94.38 108 LYS A N 1
ATOM 854 C CA . LYS A 1 108 ? -7.352 25.953 5.531 1 94.38 108 LYS A CA 1
ATOM 855 C C . LYS A 1 108 ? -7.242 26.141 7.043 1 94.38 108 LYS A C 1
ATOM 857 O O . LYS A 1 108 ? -8.086 26.797 7.656 1 94.38 108 LYS A O 1
ATOM 862 N N . VAL A 1 109 ? -6.277 25.578 7.645 1 94.69 109 VAL A N 1
ATOM 863 C CA . VAL A 1 109 ? -6.043 25.703 9.078 1 94.69 109 VAL A CA 1
ATOM 864 C C . VAL A 1 109 ? -5.805 27.156 9.445 1 94.69 109 VAL A C 1
ATOM 866 O O . VAL A 1 109 ? -6.32 27.641 10.461 1 94.69 109 VAL A O 1
ATOM 869 N N . GLY A 1 110 ? -5.047 27.828 8.625 1 93.88 110 GLY A N 1
ATOM 870 C CA . GLY A 1 110 ? -4.805 29.25 8.852 1 93.88 110 GLY A CA 1
ATOM 871 C C . GLY A 1 110 ? -6.07 30.078 8.82 1 93.88 110 GLY A C 1
ATOM 872 O O . GLY A 1 110 ? -6.266 30.953 9.672 1 93.88 110 GLY A O 1
ATOM 873 N N . LEU A 1 111 ? -6.918 29.828 7.926 1 91.88 111 LEU A N 1
ATOM 874 C CA . LEU A 1 111 ? -8.188 30.531 7.785 1 91.88 111 LEU A CA 1
ATOM 875 C C . LEU A 1 111 ? -9.094 30.266 8.977 1 91.88 111 LEU A C 1
ATOM 877 O O . LEU A 1 111 ? -9.727 31.188 9.508 1 91.88 111 LEU A O 1
ATOM 881 N N . LEU A 1 112 ? -9.18 29.062 9.383 1 90.56 112 LEU A N 1
ATOM 882 C CA . LEU A 1 112 ? -10.023 28.656 10.5 1 90.56 112 LEU A CA 1
ATOM 883 C C . LEU A 1 112 ? -9.531 29.266 11.812 1 90.56 112 LEU A C 1
ATOM 885 O O . LEU A 1 112 ? -10.336 29.625 12.68 1 90.56 112 LEU A O 1
ATOM 889 N N . ARG A 1 113 ? -8.234 29.406 11.984 1 89.81 113 ARG A N 1
ATOM 890 C CA . ARG A 1 113 ? -7.645 30 13.18 1 89.81 113 ARG A CA 1
ATOM 891 C C . ARG A 1 113 ? -7.918 31.5 13.25 1 89.81 113 ARG A C 1
ATOM 893 O O . ARG A 1 113 ? -8.102 32.062 14.336 1 89.81 113 ARG A O 1
ATOM 900 N N . ARG A 1 114 ? -8.031 32.219 12.172 1 87.5 114 ARG A N 1
ATOM 901 C CA . ARG A 1 114 ? -8.281 33.656 12.109 1 87.5 114 ARG A CA 1
ATOM 902 C C . ARG A 1 114 ? -9.766 33.969 12.336 1 87.5 114 ARG A C 1
ATOM 904 O O . ARG A 1 114 ? -10.109 35 12.891 1 87.5 114 ARG A O 1
ATOM 911 N N . THR A 1 115 ? -10.641 33.156 11.906 1 78.81 115 THR A N 1
ATOM 912 C CA . THR A 1 115 ? -12.07 33.406 12.062 1 78.81 115 THR A CA 1
ATOM 913 C C . THR A 1 115 ? -12.523 33.062 13.477 1 78.81 115 THR A C 1
ATOM 915 O O . THR A 1 115 ? -13.492 33.625 13.977 1 78.81 115 THR A O 1
ATOM 918 N N . THR A 1 116 ? -11.914 32.188 14.18 1 65.19 116 THR A N 1
ATOM 919 C CA . THR A 1 116 ? -12.312 31.797 15.523 1 65.19 116 THR A CA 1
ATOM 920 C C . THR A 1 116 ? -12.039 32.906 16.516 1 65.19 116 THR A C 1
ATOM 922 O O . THR A 1 116 ? -12.867 33.188 17.391 1 65.19 116 THR A O 1
ATOM 925 N N . PRO A 1 117 ? -11.023 33.656 16.641 1 59.81 117 PRO A N 1
ATOM 926 C CA . PRO A 1 117 ? -10.875 34.75 17.609 1 59.81 117 PRO A CA 1
ATOM 927 C C . PRO A 1 117 ? -11.805 35.938 17.312 1 59.81 117 PRO A C 1
ATOM 929 O O . PRO A 1 117 ? -12.32 36.562 18.234 1 59.81 117 PRO A O 1
ATOM 932 N N . GLU A 1 118 ? -11.906 36.281 16.078 1 54.09 118 GLU A N 1
ATOM 933 C CA . GLU A 1 118 ? -12.68 37.5 15.828 1 54.09 118 GLU A CA 1
ATOM 934 C C . GLU A 1 118 ? -14.148 37.312 16.188 1 54.09 118 GLU A C 1
ATOM 936 O O . GLU A 1 118 ? -14.812 38.25 16.641 1 54.09 118 GLU A O 1
ATOM 941 N N . CYS A 1 119 ? -14.695 36.156 15.852 1 50.69 119 CYS A N 1
ATOM 942 C CA . CYS A 1 119 ? -16.109 35.969 16.188 1 50.69 119 CYS A CA 1
ATOM 943 C C . CYS A 1 119 ? -16.297 35.781 17.688 1 50.69 119 CYS A C 1
ATOM 945 O O . CYS A 1 119 ? -17.406 35.969 18.203 1 50.69 119 CYS A O 1
ATOM 947 N N . ARG A 1 120 ? -15.328 35.375 18.438 1 50.91 120 ARG A N 1
ATOM 948 C CA . ARG A 1 120 ? -15.555 35.25 19.875 1 50.91 120 ARG A CA 1
ATOM 949 C C . ARG A 1 120 ? -15.555 36.594 20.547 1 50.91 120 ARG A C 1
ATOM 951 O O . ARG A 1 120 ? -16.109 36.781 21.625 1 50.91 120 ARG A O 1
ATOM 958 N N . LYS A 1 121 ? -14.844 37.5 19.969 1 49.69 121 LYS A N 1
ATOM 959 C CA . LYS A 1 121 ? -14.836 38.781 20.688 1 49.69 121 LYS A CA 1
ATOM 960 C C . LYS A 1 121 ? -16.172 39.5 20.578 1 49.69 121 LYS A C 1
ATOM 962 O O . LYS A 1 121 ? -16.594 40.219 21.5 1 49.69 121 LYS A O 1
ATOM 967 N N . SER A 1 122 ? -16.875 39.375 19.484 1 48.09 122 SER A N 1
ATOM 968 C CA . SER A 1 122 ? -18.031 40.25 19.359 1 48.09 122 SER A CA 1
ATOM 969 C C . SER A 1 122 ? -19.156 39.844 20.297 1 48.09 122 SER A C 1
ATOM 971 O O . SER A 1 122 ? -20.094 40.594 20.531 1 48.09 122 SER A O 1
ATOM 973 N N . GLU A 1 123 ? -19.141 38.562 20.594 1 44.22 123 GLU A N 1
ATOM 974 C CA . GLU A 1 123 ? -20.359 38.188 21.297 1 44.22 123 GLU A CA 1
ATOM 975 C C . GLU A 1 123 ? -20.297 38.594 22.766 1 44.22 123 GLU A C 1
ATOM 977 O O . GLU A 1 123 ? -21.094 38.156 23.578 1 44.22 123 GLU A O 1
ATOM 982 N N . LYS A 1 124 ? -19.219 39.281 23.156 1 43.78 124 LYS A N 1
ATOM 983 C CA . LYS A 1 124 ? -19.359 39.75 24.531 1 43.78 124 LYS A CA 1
ATOM 984 C C . LYS A 1 124 ? -20.594 40.625 24.688 1 43.78 124 LYS A C 1
ATOM 986 O O . LYS A 1 124 ? -20.766 41.594 23.922 1 43.78 124 LYS A O 1
ATOM 991 N N . GLU A 1 125 ? -21.734 40.156 25.297 1 46.78 125 GLU A N 1
ATOM 992 C CA . GLU A 1 125 ? -23.031 40.688 25.766 1 46.78 125 GLU A CA 1
ATOM 993 C C . GLU A 1 125 ? -22.875 42.062 26.344 1 46.78 125 GLU A C 1
ATOM 995 O O . GLU A 1 125 ? -21.969 42.312 27.141 1 46.78 125 GLU A O 1
ATOM 1000 N N . PRO A 1 126 ? -23.391 43.062 25.688 1 45.22 126 PRO A N 1
ATOM 1001 C CA . PRO A 1 126 ? -23.578 44.344 26.375 1 45.22 126 PRO A CA 1
ATOM 1002 C C . PRO A 1 126 ? -24.172 44.188 27.781 1 45.22 126 PRO A C 1
ATOM 1004 O O . PRO A 1 126 ? -25.219 43.562 27.938 1 45.22 126 PRO A O 1
ATOM 1007 N N . THR A 1 127 ? -23.438 43.719 28.781 1 41 127 THR A N 1
ATOM 1008 C CA . THR A 1 127 ? -23.938 43.781 30.156 1 41 127 THR A CA 1
ATOM 1009 C C . THR A 1 127 ? -24.672 45.125 30.391 1 41 127 THR A C 1
ATOM 1011 O O . THR A 1 127 ? -24.062 46.188 30.359 1 41 127 THR A O 1
ATOM 1014 N N . VAL A 1 128 ? -25.844 45.25 29.844 1 43.09 128 VAL A N 1
ATOM 1015 C CA . VAL A 1 128 ? -26.797 46.281 30.234 1 43.09 128 VAL A CA 1
ATOM 1016 C C . VAL A 1 128 ? -26.891 46.375 31.75 1 43.09 128 VAL A C 1
ATOM 1018 O O . VAL A 1 128 ? -27.266 45.406 32.406 1 43.09 128 VAL A O 1
ATOM 1021 N N . SER A 1 129 ? -25.938 47.062 32.406 1 42.41 129 SER A N 1
ATOM 1022 C CA . SER A 1 129 ? -26.094 47.531 33.781 1 42.41 129 SER A CA 1
ATOM 1023 C C . SER A 1 129 ? -27.469 48.125 34 1 42.41 129 SER A C 1
ATOM 1025 O O . SER A 1 129 ? -27.828 49.125 33.344 1 42.41 129 SER A O 1
ATOM 1027 N N . THR A 1 130 ? -28.5 47.344 34.188 1 37.16 130 THR A N 1
ATOM 1028 C CA . THR A 1 130 ? -29.797 47.719 34.719 1 37.16 130 THR A CA 1
ATOM 1029 C C . THR A 1 130 ? -29.625 48.562 35.969 1 37.16 130 THR A C 1
ATOM 1031 O O . THR A 1 130 ? -29.328 48.031 37.062 1 37.16 130 THR A O 1
ATOM 1034 N N . ASP A 1 131 ? -28.859 49.688 36.062 1 35.28 131 ASP A N 1
ATOM 1035 C CA . ASP A 1 131 ? -29.141 50.656 37.125 1 35.28 131 ASP A CA 1
ATOM 1036 C C . ASP A 1 131 ? -30.625 51.031 37.125 1 35.28 131 ASP A C 1
ATOM 1038 O O . ASP A 1 131 ? -31.094 51.781 36.281 1 35.28 131 ASP A O 1
ATOM 1042 N N . ASN A 1 132 ? -31.531 50.094 37.062 1 35.16 132 ASN A N 1
ATOM 1043 C CA . ASN A 1 132 ? -32.938 50.438 37.344 1 35.16 132 ASN A CA 1
ATOM 1044 C C . ASN A 1 132 ? -33.062 51.406 38.5 1 35.16 132 ASN A C 1
ATOM 1046 O O . ASN A 1 132 ? -33.688 52.469 38.375 1 35.16 132 ASN A O 1
ATOM 1050 N N . LEU A 1 133 ? -33.781 50.812 39.594 1 29.95 133 LEU A N 1
ATOM 1051 C CA . LEU A 1 133 ? -35 51.125 40.375 1 29.95 133 LEU A CA 1
ATOM 1052 C C . LEU A 1 133 ? -34.656 52.031 41.562 1 29.95 133 LEU A C 1
ATOM 1054 O O . LEU A 1 133 ? -33.969 51.594 42.5 1 29.95 133 LEU A O 1
ATOM 1058 N N . ILE A 1 134 ? -34.375 53.219 41.344 1 33.59 134 ILE A N 1
ATOM 1059 C CA . ILE A 1 134 ? -34.5 54.344 42.25 1 33.59 134 ILE A CA 1
ATOM 1060 C C . ILE A 1 134 ? -35.844 54.25 42.969 1 33.59 134 ILE A C 1
ATOM 1062 O O . ILE A 1 134 ? -36.906 54.344 42.375 1 33.59 134 ILE A O 1
ATOM 1066 N N . LEU A 1 135 ? -36.188 53.031 43.625 1 25.83 135 LEU A N 1
ATOM 1067 C CA . LEU A 1 135 ? -37.094 53.25 44.75 1 25.83 135 LEU A CA 1
ATOM 1068 C C . LEU A 1 135 ? -36.406 54.031 45.844 1 25.83 135 LEU A C 1
ATOM 1070 O O . LEU A 1 135 ? -35.25 53.781 46.156 1 25.83 135 LEU A O 1
ATOM 1074 N N . MET B 1 1 ? -15.57 -22.672 -9.789 1 82.81 1 MET B N 1
ATOM 1075 C CA . MET B 1 1 ? -14.781 -22.719 -8.562 1 82.81 1 MET B CA 1
ATOM 1076 C C . MET B 1 1 ? -13.297 -22.859 -8.883 1 82.81 1 MET B C 1
ATOM 1078 O O . MET B 1 1 ? -12.469 -22.078 -8.406 1 82.81 1 MET B O 1
ATOM 1082 N N . LEU B 1 2 ? -13.031 -23.766 -9.867 1 88.19 2 LEU B N 1
ATOM 1083 C CA . LEU B 1 2 ? -11.641 -24.031 -10.211 1 88.19 2 LEU B CA 1
ATOM 1084 C C . LEU B 1 2 ? -10.977 -22.797 -10.797 1 88.19 2 LEU B C 1
ATOM 1086 O O . LEU B 1 2 ? -9.836 -22.469 -10.453 1 88.19 2 LEU B O 1
ATOM 1090 N N . GLU B 1 3 ? -11.695 -22.078 -11.602 1 89.31 3 GLU B N 1
ATOM 1091 C CA . GLU B 1 3 ? -11.164 -20.875 -12.25 1 89.31 3 GLU B CA 1
ATOM 1092 C C . GLU B 1 3 ? -10.82 -19.797 -11.219 1 89.31 3 GLU B C 1
ATOM 1094 O O . GLU B 1 3 ? -9.82 -19.094 -11.359 1 89.31 3 GLU B O 1
ATOM 1099 N N . PHE B 1 4 ? -11.672 -19.781 -10.203 1 91.06 4 PHE B N 1
ATOM 1100 C CA . PHE B 1 4 ? -11.453 -18.812 -9.141 1 91.06 4 PHE B CA 1
ATOM 1101 C C . PHE B 1 4 ? -10.148 -19.094 -8.406 1 91.06 4 PHE B C 1
ATOM 1103 O O . PHE B 1 4 ? -9.32 -18.188 -8.234 1 91.06 4 PHE B O 1
ATOM 1110 N N . PHE B 1 5 ? -9.914 -20.266 -8.125 1 93.81 5 PHE B N 1
ATOM 1111 C CA . PHE B 1 5 ? -8.734 -20.609 -7.348 1 93.81 5 PHE B CA 1
ATOM 1112 C C . PHE B 1 5 ? -7.48 -20.562 -8.219 1 93.81 5 PHE B C 1
ATOM 1114 O O . PHE B 1 5 ? -6.398 -20.219 -7.738 1 93.81 5 PHE B O 1
ATOM 1121 N N . GLU B 1 6 ? -7.641 -20.891 -9.453 1 94.81 6 GLU B N 1
ATOM 1122 C CA . GLU B 1 6 ? -6.516 -20.75 -10.375 1 94.81 6 GLU B CA 1
ATOM 1123 C C . GLU B 1 6 ? -6.098 -19.297 -10.531 1 94.81 6 GLU B C 1
ATOM 1125 O O . GLU B 1 6 ? -4.906 -18.984 -10.602 1 94.81 6 GLU B O 1
ATOM 1130 N N . LYS B 1 7 ? -7.098 -18.422 -10.562 1 94.25 7 LYS B N 1
ATOM 1131 C CA . LYS B 1 7 ? -6.809 -16.984 -10.648 1 94.25 7 LYS B CA 1
ATOM 1132 C C . LYS B 1 7 ? -6.117 -16.5 -9.375 1 94.25 7 LYS B C 1
ATOM 1134 O O . LYS B 1 7 ? -5.141 -15.75 -9.445 1 94.25 7 LYS B O 1
ATOM 1139 N N . LYS B 1 8 ? -6.586 -16.938 -8.289 1 95.31 8 LYS B N 1
ATOM 1140 C CA . LYS B 1 8 ? -5.984 -16.547 -7.016 1 95.31 8 LYS B CA 1
ATOM 1141 C C . LYS B 1 8 ? -4.555 -17.062 -6.906 1 95.31 8 LYS B C 1
ATOM 1143 O O . LYS B 1 8 ? -3.67 -16.375 -6.41 1 95.31 8 LYS B O 1
ATOM 1148 N N . LEU B 1 9 ? -4.398 -18.281 -7.34 1 96.69 9 LEU B N 1
ATOM 1149 C CA . LEU B 1 9 ? -3.061 -18.859 -7.336 1 96.69 9 LEU B CA 1
ATOM 1150 C C . LEU B 1 9 ? -2.107 -18.047 -8.203 1 96.69 9 LEU B C 1
ATOM 1152 O O . LEU B 1 9 ? -0.983 -17.75 -7.793 1 96.69 9 LEU B O 1
ATOM 1156 N N . LYS B 1 10 ? -2.541 -17.688 -9.352 1 96.69 10 LYS B N 1
ATOM 1157 C CA . LYS B 1 10 ? -1.728 -16.875 -10.258 1 96.69 10 LYS B CA 1
ATOM 1158 C C . LYS B 1 10 ? -1.366 -15.547 -9.617 1 96.69 10 LYS B C 1
ATOM 1160 O O . LYS B 1 10 ? -0.218 -15.102 -9.703 1 96.69 10 LYS B O 1
ATOM 1165 N N . GLN B 1 11 ? -2.281 -14.898 -8.961 1 96.69 11 GLN B N 1
ATOM 1166 C CA . GLN B 1 11 ? -2.066 -13.617 -8.297 1 96.69 11 GLN B CA 1
ATOM 1167 C C . GLN B 1 11 ? -1.026 -13.734 -7.188 1 96.69 11 GLN B C 1
ATOM 1169 O O . GLN B 1 11 ? -0.096 -12.93 -7.109 1 96.69 11 GLN B O 1
ATOM 1174 N N . VAL B 1 12 ? -1.232 -14.719 -6.422 1 97.81 12 VAL B N 1
ATOM 1175 C CA . VAL B 1 12 ? -0.337 -14.906 -5.285 1 97.81 12 VAL B CA 1
ATOM 1176 C C . VAL B 1 12 ? 1.059 -15.273 -5.781 1 97.81 12 VAL B C 1
ATOM 1178 O O . VAL B 1 12 ? 2.062 -14.812 -5.23 1 97.81 12 VAL B O 1
ATOM 1181 N N . ASP B 1 13 ? 1.122 -16.141 -6.785 1 97.88 13 ASP B N 1
ATOM 1182 C CA . ASP B 1 13 ? 2.402 -16.516 -7.383 1 97.88 13 ASP B CA 1
ATOM 1183 C C . ASP B 1 13 ? 3.131 -15.289 -7.926 1 97.88 13 ASP B C 1
ATOM 1185 O O . ASP B 1 13 ? 4.312 -15.086 -7.641 1 97.88 13 ASP B O 1
ATOM 1189 N N . ASN B 1 14 ? 2.412 -14.508 -8.672 1 98.12 14 ASN B N 1
ATOM 1190 C CA . ASN B 1 14 ? 2.99 -13.281 -9.219 1 98.12 14 ASN B CA 1
ATOM 1191 C C . ASN B 1 14 ? 3.439 -12.336 -8.117 1 98.12 14 ASN B C 1
ATOM 1193 O O . ASN B 1 14 ? 4.512 -11.727 -8.211 1 98.12 14 ASN B O 1
ATOM 1197 N N . ARG B 1 15 ? 2.701 -12.18 -7.09 1 98.31 15 ARG B N 1
ATOM 1198 C CA . ARG B 1 15 ? 3.039 -11.297 -5.977 1 98.31 15 ARG B CA 1
ATOM 1199 C C . ARG B 1 15 ? 4.305 -11.773 -5.27 1 98.31 15 ARG B C 1
ATOM 1201 O O . ARG B 1 15 ? 5.176 -10.961 -4.938 1 98.31 15 ARG B O 1
ATOM 1208 N N . ALA B 1 16 ? 4.324 -13.062 -5.043 1 98.5 16 ALA B N 1
ATOM 1209 C CA . ALA B 1 16 ? 5.508 -13.625 -4.395 1 98.5 16 ALA B CA 1
ATOM 1210 C C . ALA B 1 16 ? 6.75 -13.422 -5.254 1 98.5 16 ALA B C 1
ATOM 1212 O O . ALA B 1 16 ? 7.809 -13.031 -4.75 1 98.5 16 ALA B O 1
ATOM 1213 N N . ARG B 1 17 ? 6.582 -13.695 -6.484 1 98.06 17 ARG B N 1
ATOM 1214 C CA . ARG B 1 17 ? 7.695 -13.5 -7.41 1 98.06 17 ARG B CA 1
ATOM 1215 C C . ARG B 1 17 ? 8.125 -12.039 -7.453 1 98.06 17 ARG B C 1
ATOM 1217 O O . AR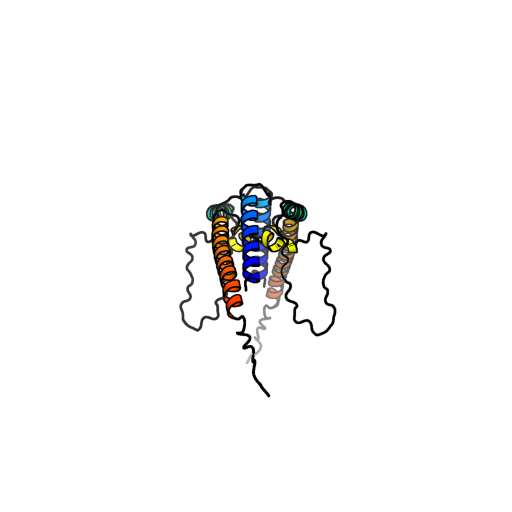G B 1 17 ? 9.32 -11.734 -7.422 1 98.06 17 ARG B O 1
ATOM 1224 N N . PHE B 1 18 ? 7.156 -11.164 -7.594 1 98.62 18 PHE B N 1
ATOM 1225 C CA . PHE B 1 18 ? 7.422 -9.734 -7.629 1 98.62 18 PHE B CA 1
ATOM 1226 C C . PHE B 1 18 ? 8.141 -9.281 -6.363 1 98.62 18 PHE B C 1
ATOM 1228 O O . PHE B 1 18 ? 9.172 -8.602 -6.438 1 98.62 18 PHE B O 1
ATOM 1235 N N . LEU B 1 19 ? 7.605 -9.672 -5.281 1 98.19 19 LEU B N 1
ATOM 1236 C CA . LEU B 1 19 ? 8.203 -9.289 -4.008 1 98.19 19 LEU B CA 1
ATOM 1237 C C . LEU B 1 19 ? 9.633 -9.82 -3.898 1 98.19 19 LEU B C 1
ATOM 1239 O O . LEU B 1 19 ? 10.516 -9.133 -3.396 1 98.19 19 LEU B O 1
ATOM 1243 N N . SER B 1 20 ? 9.867 -11.047 -4.32 1 97.94 20 SER B N 1
ATOM 1244 C CA . SER B 1 20 ? 11.211 -11.625 -4.324 1 97.94 20 SER B CA 1
ATOM 1245 C C . SER B 1 20 ? 12.172 -10.781 -5.16 1 97.94 20 SER B C 1
ATOM 1247 O O . SER B 1 20 ? 13.312 -10.555 -4.762 1 97.94 20 SER B O 1
ATOM 1249 N N . CYS B 1 21 ? 11.711 -10.344 -6.297 1 97.94 21 CYS B N 1
ATOM 1250 C CA . CYS B 1 21 ? 12.516 -9.508 -7.172 1 97.94 21 CYS B CA 1
ATOM 1251 C C . CYS B 1 21 ? 12.82 -8.164 -6.512 1 97.94 21 CYS B C 1
ATOM 1253 O O . CYS B 1 21 ? 13.93 -7.648 -6.637 1 97.94 21 CYS B O 1
ATOM 1255 N N . VAL B 1 22 ? 11.852 -7.625 -5.793 1 97.56 22 VAL B N 1
ATOM 1256 C CA . VAL B 1 22 ? 12.016 -6.352 -5.105 1 97.56 22 VAL B CA 1
ATOM 1257 C C . VAL B 1 22 ? 13.047 -6.496 -3.986 1 97.56 22 VAL B C 1
ATOM 1259 O O . VAL B 1 22 ? 13.945 -5.664 -3.85 1 97.56 22 VAL B O 1
ATOM 1262 N N . LEU B 1 23 ? 12.977 -7.578 -3.232 1 96.88 23 LEU B N 1
ATOM 1263 C CA . LEU B 1 23 ? 13.867 -7.801 -2.102 1 96.88 23 LEU B CA 1
ATOM 1264 C C . LEU B 1 23 ? 15.281 -8.102 -2.58 1 96.88 23 LEU B C 1
ATOM 1266 O O . LEU B 1 23 ? 16.25 -7.746 -1.91 1 96.88 23 LEU B O 1
ATOM 1270 N N . SER B 1 24 ? 15.43 -8.75 -3.684 1 96.19 24 SER B N 1
ATOM 1271 C CA . SER B 1 24 ? 16.734 -9.117 -4.211 1 96.19 24 SER B CA 1
ATOM 1272 C C . SER B 1 24 ? 17.391 -7.938 -4.922 1 96.19 24 SER B C 1
ATOM 1274 O O . SER B 1 24 ? 18.609 -7.953 -5.168 1 96.19 24 SER B O 1
ATOM 1276 N N . GLY B 1 25 ? 16.594 -6.969 -5.352 1 94.81 25 GLY B N 1
ATOM 1277 C CA . GLY B 1 25 ? 17.109 -5.824 -6.086 1 94.81 25 GLY B CA 1
ATOM 1278 C C . GLY B 1 25 ? 17.016 -5.988 -7.59 1 94.81 25 GLY B C 1
ATOM 1279 O O . GLY B 1 25 ? 17.484 -5.133 -8.344 1 94.81 25 GLY B O 1
ATOM 1280 N N . ASP B 1 26 ? 16.422 -7.059 -8.008 1 96.25 26 ASP B N 1
ATOM 1281 C CA . ASP B 1 26 ? 16.188 -7.266 -9.438 1 96.25 26 ASP B CA 1
ATOM 1282 C C . ASP B 1 26 ? 15.203 -6.242 -9.992 1 96.25 26 ASP B C 1
ATOM 1284 O O . ASP B 1 26 ? 15.242 -5.902 -11.18 1 96.25 26 ASP B O 1
ATOM 1288 N N . ILE B 1 27 ? 14.328 -5.832 -9.195 1 96.31 27 ILE B N 1
ATOM 1289 C CA . ILE B 1 27 ? 13.422 -4.73 -9.492 1 96.31 27 ILE B CA 1
ATOM 1290 C C . ILE B 1 27 ? 13.586 -3.629 -8.445 1 96.31 27 ILE B C 1
ATOM 1292 O O . ILE B 1 27 ? 13.422 -3.873 -7.246 1 96.31 27 ILE B O 1
ATOM 1296 N N . LYS B 1 28 ? 14 -2.535 -8.977 1 94.62 28 LYS B N 1
ATOM 1297 C CA . LYS B 1 28 ? 14.125 -1.376 -8.094 1 94.62 28 LYS B CA 1
ATOM 1298 C C . LYS B 1 28 ? 12.844 -0.545 -8.102 1 94.62 28 LYS B C 1
ATOM 1300 O O . LYS B 1 28 ? 12.414 -0.066 -9.148 1 94.62 28 LYS B O 1
ATOM 1305 N N . ILE B 1 29 ? 12.258 -0.357 -6.898 1 95.25 29 ILE B N 1
ATOM 1306 C CA . ILE B 1 29 ? 10.984 0.351 -6.844 1 95.25 29 ILE B CA 1
ATOM 1307 C C . ILE B 1 29 ? 11.195 1.754 -6.281 1 95.25 29 ILE B C 1
ATOM 1309 O O . ILE B 1 29 ? 10.273 2.572 -6.266 1 95.25 29 ILE B O 1
ATOM 1313 N N . ILE B 1 30 ? 12.344 2.098 -5.68 1 92.25 30 ILE B N 1
ATOM 1314 C CA . ILE B 1 30 ? 12.648 3.408 -5.113 1 92.25 30 ILE B CA 1
ATOM 1315 C C . ILE B 1 30 ? 13.922 3.961 -5.75 1 92.25 30 ILE B C 1
ATOM 1317 O O . ILE B 1 30 ? 14.938 3.268 -5.828 1 92.25 30 ILE B O 1
ATOM 1321 N N . PRO B 1 31 ? 13.977 5.023 -5.934 1 86.25 31 PRO B N 1
ATOM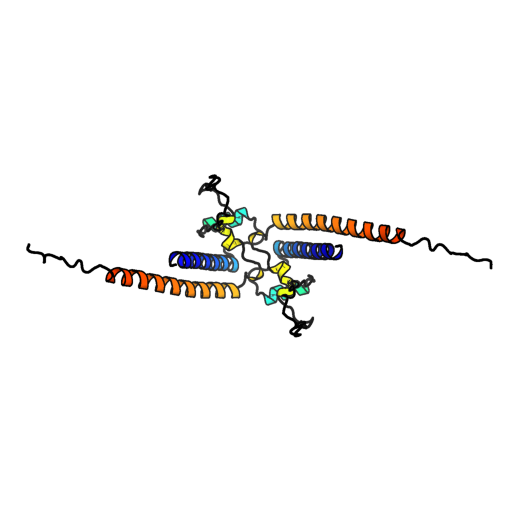 1322 C CA . PRO B 1 31 ? 13.172 6.035 -6.621 1 86.25 31 PRO B CA 1
ATOM 1323 C C . PRO B 1 31 ? 12.891 5.672 -8.078 1 86.25 31 PRO B C 1
ATOM 1325 O O . PRO B 1 31 ? 13.812 5.309 -8.812 1 86.25 31 PRO B O 1
ATOM 1328 N N . ARG B 1 32 ? 11.609 5.504 -8.336 1 89.81 32 ARG B N 1
ATOM 1329 C CA . ARG B 1 32 ? 11.281 5.109 -9.703 1 89.81 32 ARG B CA 1
ATOM 1330 C C . ARG B 1 32 ? 9.969 5.746 -10.156 1 89.81 32 ARG B C 1
ATOM 1332 O O . ARG B 1 32 ? 9.039 5.902 -9.359 1 89.81 32 ARG B O 1
ATOM 1339 N N . LYS B 1 33 ? 10.055 6.07 -11.406 1 92.38 33 LYS B N 1
ATOM 1340 C CA . LYS B 1 33 ? 8.789 6.523 -11.984 1 92.38 33 LYS B CA 1
ATOM 1341 C C . LYS B 1 33 ? 7.816 5.355 -12.164 1 92.38 33 LYS B C 1
ATOM 1343 O O . LYS B 1 33 ? 8.227 4.25 -12.516 1 92.38 33 LYS B O 1
ATOM 1348 N N . GLN B 1 34 ? 6.586 5.664 -12.023 1 92.88 34 GLN B N 1
ATOM 1349 C CA . GLN B 1 34 ? 5.562 4.629 -12.117 1 92.88 34 GLN B CA 1
ATOM 1350 C C . GLN B 1 34 ? 5.586 3.953 -13.484 1 92.88 34 GLN B C 1
ATOM 1352 O O . GLN B 1 34 ? 5.516 2.725 -13.578 1 92.88 34 GLN B O 1
ATOM 1357 N N . LYS B 1 35 ? 5.672 4.766 -14.523 1 93.38 35 LYS B N 1
ATOM 1358 C CA . LYS B 1 35 ? 5.652 4.246 -15.891 1 93.38 35 LYS B CA 1
ATOM 1359 C C . LYS B 1 35 ? 6.812 3.283 -16.125 1 93.38 35 LYS B C 1
ATOM 1361 O O . LYS B 1 35 ? 6.641 2.24 -16.766 1 93.38 35 LYS B O 1
ATOM 1366 N N . GLU B 1 36 ? 7.992 3.639 -15.672 1 95.19 36 GLU B N 1
ATOM 1367 C CA . GLU B 1 36 ? 9.172 2.791 -15.82 1 95.19 36 GLU B CA 1
ATOM 1368 C C . GLU B 1 36 ? 9.008 1.477 -15.062 1 95.19 36 GLU B C 1
ATOM 1370 O O . GLU B 1 36 ? 9.406 0.418 -15.555 1 95.19 36 GLU B O 1
ATOM 1375 N N . LEU B 1 37 ? 8.484 1.604 -13.922 1 96.25 37 LEU B N 1
ATOM 1376 C CA . LEU B 1 37 ? 8.258 0.413 -13.109 1 96.25 37 LEU B CA 1
ATOM 1377 C C . LEU B 1 37 ? 7.285 -0.537 -13.805 1 96.25 37 LEU B C 1
ATOM 1379 O O . LEU B 1 37 ? 7.555 -1.734 -13.914 1 96.25 37 LEU B O 1
ATOM 1383 N N . LEU B 1 38 ? 6.199 -0.006 -14.289 1 95.62 38 LEU B N 1
ATOM 1384 C CA . LEU B 1 38 ? 5.195 -0.814 -14.969 1 95.62 38 LEU B CA 1
ATOM 1385 C C . LEU B 1 38 ? 5.785 -1.485 -16.203 1 95.62 38 LEU B C 1
ATOM 1387 O O . LEU B 1 38 ? 5.477 -2.643 -16.5 1 95.62 38 LEU B O 1
ATOM 1391 N N . GLN B 1 39 ? 6.586 -0.727 -16.922 1 95.31 39 GLN B N 1
ATOM 1392 C CA . GLN B 1 39 ? 7.246 -1.267 -18.109 1 95.31 39 GLN B CA 1
ATOM 1393 C C . GLN B 1 39 ? 8.156 -2.436 -17.75 1 95.31 39 GLN B C 1
ATOM 1395 O O . GLN B 1 39 ? 8.172 -3.457 -18.438 1 95.31 39 GLN B O 1
ATOM 1400 N N . GLU B 1 40 ? 8.891 -2.289 -16.688 1 96.62 40 GLU B N 1
ATOM 1401 C CA . GLU B 1 40 ? 9.781 -3.361 -16.25 1 96.62 40 GLU B CA 1
ATOM 1402 C C . GLU B 1 40 ? 8.992 -4.598 -15.828 1 96.62 40 GLU B C 1
ATOM 1404 O O . GLU B 1 40 ? 9.375 -5.727 -16.156 1 96.62 40 GLU B O 1
ATOM 1409 N N . ILE B 1 41 ? 7.934 -4.379 -15.117 1 97.06 41 ILE B N 1
ATOM 1410 C CA . ILE B 1 41 ? 7.066 -5.469 -14.688 1 97.06 41 ILE B CA 1
ATOM 1411 C C . ILE B 1 41 ? 6.547 -6.23 -15.906 1 97.06 41 ILE B C 1
ATOM 1413 O O . ILE B 1 41 ? 6.582 -7.461 -15.938 1 97.06 41 ILE B O 1
ATOM 1417 N N . ALA B 1 42 ? 6.152 -5.516 -16.906 1 95.62 42 ALA B N 1
ATOM 1418 C CA . ALA B 1 42 ? 5.664 -6.117 -18.141 1 95.62 42 ALA B CA 1
ATOM 1419 C C . ALA B 1 42 ? 6.773 -6.891 -18.844 1 95.62 42 ALA B C 1
ATOM 1421 O O . ALA B 1 42 ? 6.559 -8.016 -19.312 1 95.62 42 ALA B O 1
ATOM 1422 N N . GLU B 1 43 ? 7.918 -6.34 -18.859 1 96.19 43 GLU B N 1
ATOM 1423 C CA . GLU B 1 43 ? 9.062 -6.938 -19.547 1 96.19 43 GLU B CA 1
ATOM 1424 C C . GLU B 1 43 ? 9.5 -8.234 -18.859 1 96.19 43 GLU B C 1
ATOM 1426 O O . GLU B 1 43 ? 9.984 -9.156 -19.516 1 96.19 43 GLU B O 1
ATOM 1431 N N . LYS B 1 44 ? 9.305 -8.266 -17.594 1 96.62 44 LYS B N 1
ATOM 1432 C CA . LYS B 1 44 ? 9.703 -9.445 -16.828 1 96.62 44 LYS B CA 1
ATOM 1433 C C . LYS B 1 44 ? 8.633 -10.531 -16.891 1 96.62 44 LYS B C 1
ATOM 1435 O O . LYS B 1 44 ? 8.789 -11.602 -16.297 1 96.62 44 LYS B O 1
ATOM 1440 N N . GLY B 1 45 ? 7.523 -10.273 -17.469 1 95.94 45 GLY B N 1
ATOM 1441 C CA . GLY B 1 45 ? 6.547 -11.289 -17.828 1 95.94 45 GLY B CA 1
ATOM 1442 C C . GLY B 1 45 ? 5.496 -11.508 -16.75 1 95.94 45 GLY B C 1
ATOM 1443 O O . GLY B 1 45 ? 4.934 -12.602 -16.641 1 95.94 45 GLY B O 1
ATOM 1444 N N . PHE B 1 46 ? 5.289 -10.594 -15.891 1 97.5 46 PHE B N 1
ATOM 1445 C CA . PHE B 1 46 ? 4.18 -10.688 -14.953 1 97.5 46 PHE B CA 1
ATOM 1446 C C . PHE B 1 46 ? 2.844 -10.562 -15.68 1 97.5 46 PHE B C 1
ATOM 1448 O O . PHE B 1 46 ? 2.738 -9.836 -16.672 1 97.5 46 PHE B O 1
ATOM 1455 N N . ASP B 1 47 ? 1.827 -11.219 -15.172 1 96.06 47 ASP B N 1
ATOM 1456 C CA . ASP B 1 47 ? 0.53 -11.25 -15.844 1 96.06 47 ASP B CA 1
ATOM 1457 C C . ASP B 1 47 ? -0.278 -9.992 -15.531 1 96.06 47 ASP B C 1
ATOM 1459 O O . ASP B 1 47 ? -0.392 -9.594 -14.375 1 96.06 47 ASP B O 1
ATOM 1463 N N . PRO B 1 48 ? -0.733 -9.359 -16.594 1 95.06 48 PRO B N 1
ATOM 1464 C CA . PRO B 1 48 ? -1.685 -8.273 -16.344 1 95.06 48 PRO B CA 1
ATOM 1465 C C . PRO B 1 48 ? -3.027 -8.773 -15.82 1 95.06 48 PRO B C 1
ATOM 1467 O O . PRO B 1 48 ? -3.674 -9.609 -16.469 1 95.06 48 PRO B O 1
ATOM 1470 N N . LEU B 1 49 ? -3.426 -8.375 -14.656 1 93.5 49 LEU B N 1
ATOM 1471 C CA . LEU B 1 49 ? -4.668 -8.812 -14.031 1 93.5 49 LEU B CA 1
ATOM 1472 C C . LEU B 1 49 ? -5.496 -7.621 -13.562 1 93.5 49 LEU B C 1
ATOM 1474 O O . LEU B 1 49 ? -5.539 -7.324 -12.367 1 93.5 49 LEU B O 1
ATOM 1478 N N . PRO B 1 50 ? -6.168 -6.984 -14.531 1 86.69 50 PRO B N 1
ATOM 1479 C CA . PRO B 1 50 ? -7.004 -5.844 -14.148 1 86.69 50 PRO B CA 1
ATOM 1480 C C . PRO B 1 50 ? -8.195 -6.246 -13.289 1 86.69 50 PRO B C 1
ATOM 1482 O O . PRO B 1 50 ? -8.719 -7.355 -13.422 1 86.69 50 PRO B O 1
ATOM 1485 N N . LYS B 1 51 ? -8.422 -5.336 -12.18 1 75.75 51 LYS B N 1
ATOM 1486 C CA . LYS B 1 51 ? -9.57 -5.578 -11.305 1 75.75 51 LYS B CA 1
ATOM 1487 C C . LYS B 1 51 ? -10.867 -5.66 -12.109 1 75.75 51 LYS B C 1
ATOM 1489 O O . LYS B 1 51 ? -11.047 -4.926 -13.078 1 75.75 51 LYS B O 1
ATOM 1494 N N . GLU B 1 52 ? -11.562 -6.762 -11.953 1 65.25 52 GLU B N 1
ATOM 1495 C CA . GLU B 1 52 ? -12.867 -6.891 -12.594 1 65.25 52 GLU B CA 1
ATOM 1496 C C . GLU B 1 52 ? -13.82 -5.793 -12.133 1 65.25 52 GLU B C 1
ATOM 1498 O O . GLU B 1 52 ? -13.883 -5.477 -10.945 1 65.25 52 GLU B O 1
ATOM 1503 N N . VAL B 1 53 ? -13.914 -4.695 -12.812 1 51.62 53 VAL B N 1
ATOM 1504 C CA . VAL B 1 53 ? -14.938 -3.697 -12.5 1 51.62 53 VAL B CA 1
ATOM 1505 C C . VAL B 1 53 ? -16.312 -4.352 -12.5 1 51.62 53 VAL B C 1
ATOM 1507 O O . VAL B 1 53 ? -16.703 -4.988 -13.484 1 51.62 53 VAL B O 1
ATOM 1510 N N . LEU B 1 54 ? -16.734 -4.863 -11.289 1 49.12 54 LEU B N 1
ATOM 1511 C CA . LEU B 1 54 ? -18.141 -5.254 -11.289 1 49.12 54 LEU B CA 1
ATOM 1512 C C . LEU B 1 54 ? -18.984 -4.223 -12.039 1 49.12 54 LEU B C 1
ATOM 1514 O O . LEU B 1 54 ? -18.781 -3.018 -11.875 1 49.12 54 LEU 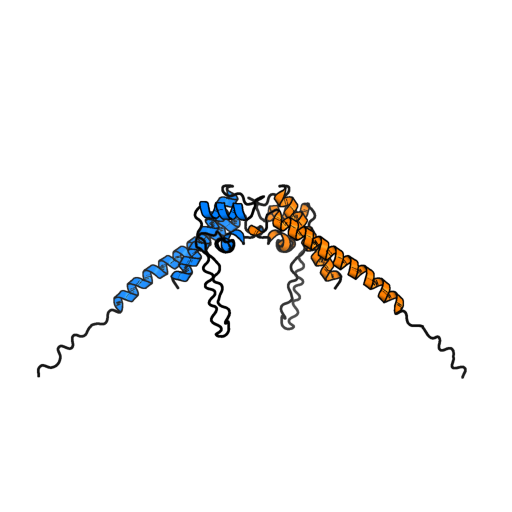B O 1
ATOM 1518 N N . PRO B 1 55 ? -19.641 -4.531 -13 1 44.12 55 PRO B N 1
ATOM 1519 C CA . PRO B 1 55 ? -20.594 -3.586 -13.578 1 44.12 55 PRO B CA 1
ATOM 1520 C C . PRO B 1 55 ? -21.484 -2.92 -12.531 1 44.12 55 PRO B C 1
ATOM 1522 O O . PRO B 1 55 ? -22.062 -3.605 -11.68 1 44.12 55 PRO B O 1
ATOM 1525 N N . ALA B 1 56 ? -21.203 -1.878 -11.969 1 41.34 56 ALA B N 1
ATOM 1526 C CA . ALA B 1 56 ? -22.359 -1.273 -11.305 1 41.34 56 ALA B CA 1
ATOM 1527 C C . ALA B 1 56 ? -23.656 -1.664 -12 1 41.34 56 ALA B C 1
ATOM 1529 O O . ALA B 1 56 ? -23.703 -1.793 -13.227 1 41.34 56 ALA B O 1
ATOM 1530 N N . ALA B 1 57 ? -24.656 -2.244 -11.266 1 38.88 57 ALA B N 1
ATOM 1531 C CA . ALA B 1 57 ? -26 -2.248 -11.852 1 38.88 57 ALA B CA 1
ATOM 1532 C C . ALA B 1 57 ? -26.234 -0.995 -12.695 1 38.88 57 ALA B C 1
ATOM 1534 O O . ALA B 1 57 ? -26.531 0.076 -12.156 1 38.88 57 ALA B O 1
ATOM 1535 N N . VAL B 1 58 ? -25.594 -0.452 -13.531 1 35.88 58 VAL B N 1
ATOM 1536 C CA . VAL B 1 58 ? -26.109 0.548 -14.461 1 35.88 58 VAL B CA 1
ATOM 1537 C C . VAL B 1 58 ? -27.516 0.155 -14.922 1 35.88 58 VAL B C 1
ATOM 1539 O O . VAL B 1 58 ? -27.812 -1.03 -15.086 1 35.88 58 VAL B O 1
ATOM 1542 N N . GLY B 1 59 ? -28.766 0.82 -14.602 1 36.84 59 GLY B N 1
ATOM 1543 C CA . GLY B 1 59 ? -29.875 0.724 -15.539 1 36.84 59 GLY B CA 1
ATOM 1544 C C . GLY B 1 59 ? -29.438 0.296 -16.922 1 36.84 59 GLY B C 1
ATOM 1545 O O . GLY B 1 59 ? -28.25 0.398 -17.281 1 36.84 59 GLY B O 1
ATOM 1546 N N . ALA B 1 60 ? -30.406 -0.396 -17.766 1 35.59 60 ALA B N 1
ATOM 1547 C CA . ALA B 1 60 ? -30.422 -0.861 -19.156 1 35.59 60 ALA B CA 1
ATOM 1548 C C . ALA B 1 60 ? -29.578 0.046 -20.047 1 35.59 60 ALA B C 1
ATOM 1550 O O . ALA B 1 60 ? -29.641 -0.057 -21.281 1 35.59 60 ALA B O 1
ATOM 1551 N N . THR B 1 61 ? -29.234 1.274 -19.609 1 33.78 61 THR B N 1
ATOM 1552 C CA . THR B 1 61 ? -28.734 1.862 -20.844 1 33.78 61 THR B CA 1
ATOM 1553 C C . THR B 1 61 ? -27.484 1.14 -21.328 1 33.78 61 THR B C 1
ATOM 1555 O O . THR B 1 61 ? -26.703 0.626 -20.516 1 33.78 61 THR B O 1
ATOM 1558 N N . GLY B 1 62 ? -27.312 0.562 -22.5 1 34.5 62 GLY B N 1
ATOM 1559 C CA . GLY B 1 62 ? -26.5 -0.173 -23.453 1 34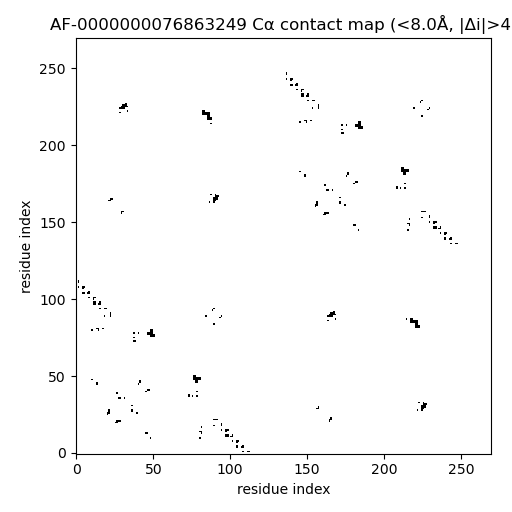.5 62 GLY B CA 1
ATOM 1560 C C . GLY B 1 62 ? -25.031 0.18 -23.391 1 34.5 62 GLY B C 1
ATOM 1561 O O . GLY B 1 62 ? -24.25 -0.24 -24.25 1 34.5 62 GLY B O 1
ATOM 1562 N N . ASP B 1 63 ? -24.625 1.325 -22.766 1 35.56 63 ASP B N 1
ATOM 1563 C CA . ASP B 1 63 ? -23.281 1.557 -23.281 1 35.56 63 ASP B CA 1
ATOM 1564 C C . ASP B 1 63 ? -22.266 0.619 -22.625 1 35.56 63 ASP B C 1
ATOM 1566 O O . ASP B 1 63 ? -22.031 0.713 -21.422 1 35.56 63 ASP B O 1
ATOM 1570 N N . SER B 1 64 ? -22.328 -0.716 -22.688 1 38.62 64 SER B N 1
ATOM 1571 C CA . SER B 1 64 ? -21.234 -1.672 -22.531 1 38.62 64 SER B CA 1
ATOM 1572 C C . SER B 1 64 ? -19.891 -1.025 -22.844 1 38.62 64 SER B C 1
ATOM 1574 O O . SER B 1 64 ? -19.5 -0.904 -24 1 38.62 64 SER B O 1
ATOM 1576 N N . GLU B 1 65 ? -19.594 0.08 -22.297 1 35.94 65 GLU B N 1
ATOM 1577 C CA . GLU B 1 65 ? -18.219 0.457 -22.594 1 35.94 65 GLU B CA 1
ATOM 1578 C C . GLU B 1 65 ? -17.25 -0.695 -22.328 1 35.94 65 GLU B C 1
ATOM 1580 O O . GLU B 1 65 ? -17.094 -1.121 -21.172 1 35.94 65 GLU B O 1
ATOM 1585 N N . GLU B 1 66 ? -17.375 -1.864 -22.922 1 40.12 66 GLU B N 1
ATOM 1586 C CA . GLU B 1 66 ? -16.203 -2.639 -23.297 1 40.12 66 GLU B CA 1
ATOM 1587 C C . GLU B 1 66 ? -14.961 -1.749 -23.391 1 40.12 66 GLU B C 1
ATOM 1589 O O . GLU B 1 66 ? -14.812 -0.978 -24.328 1 40.12 66 GLU B O 1
ATOM 1594 N N . ASN B 1 67 ? -14.773 -0.887 -22.484 1 40.22 67 ASN B N 1
ATOM 1595 C CA . ASN B 1 67 ? -13.508 -0.181 -22.688 1 40.22 67 ASN B CA 1
ATOM 1596 C C . ASN B 1 67 ? -12.484 -1.065 -23.391 1 40.22 67 ASN B C 1
ATOM 1598 O O . ASN B 1 67 ? -12.117 -2.123 -22.875 1 40.22 67 ASN B O 1
ATOM 1602 N N . GLY B 1 68 ? -12.539 -1.419 -24.656 1 39.31 68 GLY B N 1
ATOM 1603 C CA . GLY B 1 68 ? -11.539 -1.776 -25.656 1 39.31 68 GLY B CA 1
ATOM 1604 C C . GLY B 1 68 ? -10.133 -1.382 -25.25 1 39.31 68 GLY B C 1
ATOM 1605 O O . GLY B 1 68 ? -9.633 -0.333 -25.656 1 39.31 68 GLY B O 1
ATOM 1606 N N . ARG B 1 69 ? -9.75 -1.521 -24.016 1 46.59 69 ARG B N 1
ATOM 1607 C CA . ARG B 1 69 ? -8.344 -1.311 -23.703 1 46.59 69 ARG B CA 1
ATOM 1608 C C . ARG B 1 69 ? -7.449 -1.869 -24.797 1 46.59 69 ARG B C 1
ATOM 1610 O O . ARG B 1 69 ? -7.582 -3.033 -25.188 1 46.59 69 ARG B O 1
ATOM 1617 N N . SER B 1 70 ? -7.18 -1.182 -25.75 1 45.38 70 SER B N 1
ATOM 1618 C CA . SER B 1 70 ? -6.199 -1.63 -26.719 1 45.38 70 SER B CA 1
ATOM 1619 C C . SER B 1 70 ? -5.082 -2.43 -26.062 1 45.38 70 SER B C 1
ATOM 1621 O O . SER B 1 70 ? -4.562 -2.035 -25.016 1 45.38 70 SER B O 1
ATOM 1623 N N . SER B 1 71 ? -5.035 -3.75 -26.156 1 51.22 71 SER B N 1
ATOM 1624 C CA . SER B 1 71 ? -4.027 -4.703 -25.703 1 51.22 71 SER B CA 1
ATOM 1625 C C . SER B 1 71 ? -2.662 -4.039 -25.547 1 51.22 71 SER B C 1
ATOM 1627 O O . SER B 1 71 ? -1.857 -4.449 -24.719 1 51.22 71 SER B O 1
ATOM 1629 N N . ASP B 1 72 ? -2.346 -2.998 -26.328 1 57.53 72 ASP B N 1
ATOM 1630 C CA . ASP B 1 72 ? -0.975 -2.516 -26.453 1 57.53 72 ASP B CA 1
ATOM 1631 C C . ASP B 1 72 ? -0.646 -1.482 -25.375 1 57.53 72 ASP B C 1
ATOM 1633 O O . ASP B 1 72 ? 0.524 -1.18 -25.141 1 57.53 72 ASP B O 1
ATOM 1637 N N . VAL B 1 73 ? -1.671 -0.961 -24.672 1 69.81 73 VAL B N 1
ATOM 1638 C CA . VAL B 1 73 ? -1.323 0.151 -23.797 1 69.81 73 VAL B CA 1
ATOM 1639 C C . VAL B 1 73 ? -1.215 -0.342 -22.344 1 69.81 73 VAL B C 1
ATOM 1641 O O . VAL B 1 73 ? -2.113 -1.025 -21.859 1 69.81 73 VAL B O 1
ATOM 1644 N N . LEU B 1 74 ? 0.004 -0.349 -21.891 1 81.25 74 LEU B N 1
ATOM 1645 C CA . LEU B 1 74 ? 0.293 -0.671 -20.5 1 81.25 74 LEU B CA 1
ATOM 1646 C C . LEU B 1 74 ? -0.509 0.221 -19.562 1 81.25 74 LEU B C 1
ATOM 1648 O O . LEU B 1 74 ? -0.404 1.448 -19.625 1 81.25 74 LEU B O 1
ATOM 1652 N N . HIS B 1 75 ? -1.535 -0.435 -18.938 1 87.5 75 HIS B N 1
ATOM 1653 C CA . HIS B 1 75 ? -2.328 0.313 -17.969 1 87.5 75 HIS B CA 1
ATOM 1654 C C . HIS B 1 75 ? -1.896 -0.008 -16.547 1 87.5 75 HIS B C 1
ATOM 1656 O O . HIS B 1 75 ? -1.582 -1.158 -16.219 1 87.5 75 HIS B O 1
ATOM 1662 N N . ALA B 1 76 ? -1.913 1.019 -15.703 1 89.12 76 ALA B N 1
ATOM 1663 C CA . ALA B 1 76 ? -1.526 0.857 -14.305 1 89.12 76 ALA B CA 1
ATOM 1664 C C . ALA B 1 76 ? -2.402 -0.181 -13.609 1 89.12 76 ALA B C 1
ATOM 1666 O O . ALA B 1 76 ? -1.925 -0.938 -12.758 1 89.12 76 ALA B O 1
ATOM 1667 N N . SER B 1 77 ? -3.668 -0.236 -14 1 91.12 77 SER B N 1
ATOM 1668 C CA . SER B 1 77 ? -4.641 -1.134 -13.375 1 91.12 77 SER B CA 1
ATOM 1669 C C . SER B 1 77 ? -4.262 -2.594 -13.602 1 91.12 77 SER B C 1
ATOM 1671 O O . SER B 1 77 ? -4.621 -3.463 -12.805 1 91.12 77 SER B O 1
ATOM 1673 N N . ASP B 1 78 ? -3.494 -2.869 -14.68 1 92.5 78 ASP B N 1
ATOM 1674 C CA . ASP B 1 78 ? -3.113 -4.234 -15.023 1 92.5 78 ASP B CA 1
ATOM 1675 C C . ASP B 1 78 ? -2.213 -4.84 -13.945 1 92.5 78 ASP B C 1
ATOM 1677 O O . ASP B 1 78 ? -2.244 -6.047 -13.711 1 92.5 78 ASP B O 1
ATOM 1681 N N . TYR B 1 79 ? -1.48 -3.977 -13.258 1 96.62 79 TYR B N 1
ATOM 1682 C CA . TYR B 1 79 ? -0.464 -4.469 -12.336 1 96.62 79 TYR B CA 1
ATOM 1683 C C . TYR B 1 79 ? -0.673 -3.9 -10.938 1 96.62 79 TYR B C 1
ATOM 1685 O O . TYR B 1 79 ? 0.222 -3.969 -10.094 1 96.62 79 TYR B O 1
ATOM 1693 N N . GLU B 1 80 ? -1.896 -3.389 -10.789 1 94.88 80 GLU B N 1
ATOM 1694 C CA . GLU B 1 80 ? -2.219 -2.799 -9.492 1 94.88 80 GLU B CA 1
ATOM 1695 C C . GLU B 1 80 ? -2.115 -3.832 -8.375 1 94.88 80 GLU B C 1
ATOM 1697 O O . GLU B 1 80 ? -1.719 -3.506 -7.258 1 94.88 80 GLU B O 1
ATOM 1702 N N . TYR B 1 81 ? -2.492 -5.043 -8.68 1 95.62 81 TYR B N 1
ATOM 1703 C CA . TYR B 1 81 ? -2.428 -6.094 -7.668 1 95.62 81 TYR B CA 1
ATOM 1704 C C . TYR B 1 81 ? -1.002 -6.281 -7.164 1 95.62 81 TYR B C 1
ATOM 1706 O O . TYR B 1 81 ? -0.79 -6.742 -6.039 1 95.62 81 TYR B O 1
ATOM 1714 N N . LEU B 1 82 ? -0.044 -5.898 -7.852 1 97.12 82 LEU B N 1
ATOM 1715 C CA . LEU B 1 82 ? 1.354 -5.934 -7.438 1 97.12 82 LEU B CA 1
ATOM 1716 C C . LEU B 1 82 ? 1.759 -4.621 -6.777 1 97.12 82 LEU B C 1
ATOM 1718 O O . LEU B 1 82 ? 2.324 -4.621 -5.68 1 97.12 82 LEU B O 1
ATOM 1722 N N . THR B 1 83 ? 1.429 -3.52 -7.445 1 96.75 83 THR B N 1
ATOM 1723 C CA . THR B 1 83 ? 1.937 -2.213 -7.047 1 96.75 83 THR B CA 1
ATOM 1724 C C . THR B 1 83 ? 1.115 -1.645 -5.891 1 96.75 83 THR B C 1
ATOM 1726 O O . THR B 1 83 ? 1.49 -0.632 -5.297 1 96.75 83 THR B O 1
ATOM 1729 N N . SER B 1 84 ? 0.058 -2.355 -5.547 1 96.12 84 SER B N 1
ATOM 1730 C CA . SER B 1 84 ? -0.772 -1.924 -4.43 1 96.12 84 SER B CA 1
ATOM 1731 C C . SER B 1 84 ? -0.275 -2.514 -3.113 1 96.12 84 SER B C 1
ATOM 1733 O O . SER B 1 84 ? -0.865 -2.275 -2.057 1 96.12 84 SER B O 1
ATOM 1735 N N . MET B 1 85 ? 0.825 -3.217 -3.217 1 96.31 85 MET B N 1
ATOM 1736 C CA . MET B 1 85 ? 1.402 -3.697 -1.966 1 96.31 85 MET B CA 1
ATOM 1737 C C . MET B 1 85 ? 1.948 -2.539 -1.138 1 96.31 85 MET B C 1
ATOM 1739 O O . MET B 1 85 ? 2.482 -1.574 -1.688 1 96.31 85 MET B O 1
ATOM 1743 N N . THR B 1 86 ? 1.837 -2.605 0.172 1 96.31 86 THR B N 1
ATOM 1744 C CA . THR B 1 86 ? 2.215 -1.508 1.055 1 96.31 86 THR B CA 1
ATOM 1745 C C . THR B 1 86 ? 3.656 -1.668 1.529 1 96.31 86 THR B C 1
ATOM 1747 O O . THR B 1 86 ? 4.234 -2.75 1.418 1 96.31 86 THR B O 1
ATOM 1750 N N . ILE B 1 87 ? 4.168 -0.623 2.049 1 97.12 87 ILE B N 1
ATOM 1751 C CA . ILE B 1 87 ? 5.52 -0.615 2.602 1 97.12 87 ILE B CA 1
ATOM 1752 C C . ILE B 1 87 ? 5.641 -1.681 3.689 1 97.12 87 ILE B C 1
ATOM 1754 O O . ILE B 1 87 ? 6.66 -2.363 3.787 1 97.12 87 ILE B O 1
ATOM 1758 N N . SER B 1 88 ? 4.602 -1.892 4.465 1 95.44 88 SER B N 1
ATOM 1759 C CA . SER B 1 88 ? 4.625 -2.793 5.613 1 95.44 88 SER B CA 1
ATOM 1760 C C . SER B 1 88 ? 4.758 -4.246 5.172 1 95.44 88 SER B C 1
ATOM 1762 O O . SER B 1 88 ? 5.164 -5.105 5.957 1 95.44 88 SER B O 1
ATOM 1764 N N . THR B 1 89 ? 4.559 -4.488 3.93 1 94.75 89 THR B N 1
ATOM 1765 C CA . THR B 1 89 ? 4.602 -5.867 3.457 1 94.75 89 THR B CA 1
ATOM 1766 C C . THR B 1 89 ? 5.898 -6.141 2.705 1 94.75 89 THR B C 1
ATOM 1768 O O . THR B 1 89 ? 6.152 -7.273 2.281 1 94.75 89 THR B O 1
ATOM 1771 N N . LEU B 1 90 ? 6.699 -5.148 2.576 1 96.38 90 LEU B N 1
ATOM 1772 C CA . LEU B 1 90 ? 7.922 -5.285 1.794 1 96.38 90 LEU B CA 1
ATOM 1773 C C . LEU B 1 90 ? 9.039 -5.891 2.637 1 96.38 90 LEU B C 1
ATOM 1775 O O . LEU B 1 90 ? 10.086 -5.262 2.834 1 96.38 90 LEU B O 1
ATOM 1779 N N . ASN B 1 91 ? 8.852 -7.043 3.119 1 96.69 91 ASN B N 1
ATOM 1780 C CA . ASN B 1 91 ? 9.828 -7.73 3.961 1 96.69 91 ASN B CA 1
ATOM 1781 C C . ASN B 1 91 ? 9.805 -9.242 3.729 1 96.69 91 ASN B C 1
ATOM 1783 O O . ASN B 1 91 ? 8.906 -9.758 3.062 1 96.69 91 ASN B O 1
ATOM 1787 N N . GLU B 1 92 ? 10.758 -9.969 4.301 1 96.44 92 GLU B N 1
ATOM 1788 C CA . GLU B 1 92 ? 10.906 -11.406 4.105 1 96.44 92 GLU B CA 1
ATOM 1789 C C . GLU B 1 92 ? 9.766 -12.172 4.754 1 96.44 92 GLU B C 1
ATOM 1791 O O . GLU B 1 92 ? 9.391 -13.258 4.289 1 96.44 92 GLU B O 1
ATOM 1796 N N . GLY B 1 93 ? 9.273 -11.594 5.836 1 95.69 93 GLY B N 1
ATOM 1797 C CA . GLY B 1 93 ? 8.148 -12.227 6.5 1 95.69 93 GLY B CA 1
ATOM 1798 C C . GLY B 1 93 ? 6.926 -12.352 5.609 1 95.69 93 GLY B C 1
ATOM 1799 O O . GLY B 1 93 ? 6.34 -13.43 5.504 1 95.69 93 GLY B O 1
ATOM 1800 N N . TYR B 1 94 ? 6.68 -11.312 4.977 1 96.44 94 TYR B N 1
ATOM 1801 C CA . TYR B 1 94 ? 5.512 -11.352 4.105 1 96.44 94 TYR B CA 1
ATOM 1802 C C . TYR B 1 94 ? 5.766 -12.234 2.889 1 96.44 94 TYR B C 1
ATOM 1804 O O . TYR B 1 94 ? 4.852 -12.906 2.402 1 96.44 94 TYR B O 1
ATOM 1812 N N . LEU B 1 95 ? 6.945 -12.25 2.4 1 97.81 95 LEU B N 1
ATOM 1813 C CA . LEU B 1 95 ? 7.258 -13.156 1.303 1 97.81 95 LEU B CA 1
ATOM 1814 C C . LEU B 1 95 ? 6.957 -14.602 1.692 1 97.81 95 LEU B C 1
ATOM 1816 O O . LEU B 1 95 ? 6.359 -15.344 0.914 1 97.81 95 LEU B O 1
ATOM 1820 N N . GLU B 1 96 ? 7.379 -14.945 2.875 1 97.69 96 GLU B N 1
ATOM 1821 C CA . GLU B 1 96 ? 7.117 -16.297 3.367 1 97.69 96 GLU B CA 1
ATOM 1822 C C . GLU B 1 96 ? 5.617 -16.562 3.436 1 97.69 96 GLU B C 1
ATOM 1824 O O . GLU B 1 96 ? 5.164 -17.656 3.084 1 97.69 96 GLU B O 1
ATOM 1829 N N . HIS B 1 97 ? 4.902 -15.57 3.895 1 97.75 97 HIS B N 1
ATOM 1830 C CA . HIS B 1 97 ? 3.449 -15.68 3.963 1 97.75 97 HIS B CA 1
ATOM 1831 C C . HIS B 1 97 ? 2.85 -15.938 2.586 1 97.75 97 HIS B C 1
ATOM 1833 O O . HIS B 1 97 ? 1.986 -16.797 2.43 1 97.75 97 HIS B O 1
ATOM 1839 N N . LEU B 1 98 ? 3.285 -15.219 1.616 1 98.19 98 LEU B N 1
ATOM 1840 C CA . LEU B 1 98 ? 2.805 -15.383 0.248 1 98.19 98 LEU B CA 1
ATOM 1841 C C . LEU B 1 98 ? 3.115 -16.781 -0.279 1 98.19 98 LEU B C 1
ATOM 1843 O O . LEU B 1 98 ? 2.287 -17.391 -0.958 1 98.19 98 LEU B O 1
ATOM 1847 N N . LEU B 1 99 ? 4.293 -17.281 0.039 1 98.25 99 LEU B N 1
ATOM 1848 C CA . LEU B 1 99 ? 4.707 -18.609 -0.438 1 98.25 99 LEU B CA 1
ATOM 1849 C C . LEU B 1 99 ? 3.867 -19.703 0.2 1 98.25 99 LEU B C 1
ATOM 1851 O O . LEU B 1 99 ? 3.525 -20.688 -0.458 1 98.25 99 LEU B O 1
ATOM 1855 N N . VAL B 1 100 ? 3.535 -19.531 1.461 1 98 100 VAL B N 1
ATOM 1856 C CA . VAL B 1 100 ? 2.666 -20.484 2.152 1 98 100 VAL B CA 1
ATOM 1857 C C . VAL B 1 100 ? 1.279 -20.469 1.515 1 98 100 VAL B C 1
ATOM 1859 O O . VAL B 1 100 ? 0.694 -21.531 1.268 1 98 100 VAL B O 1
ATOM 1862 N N . LEU B 1 101 ? 0.744 -19.25 1.249 1 97.12 101 LEU B N 1
ATOM 1863 C CA . LEU B 1 101 ? -0.552 -19.109 0.596 1 97.12 101 LEU B CA 1
ATOM 1864 C C . LEU B 1 101 ? -0.542 -19.75 -0.786 1 97.12 101 LEU B C 1
ATOM 1866 O O . LEU B 1 101 ? -1.511 -20.406 -1.176 1 97.12 101 LEU B O 1
ATOM 1870 N N . LYS B 1 102 ? 0.523 -19.516 -1.459 1 97.75 102 LYS B N 1
ATOM 1871 C CA . LYS B 1 102 ? 0.68 -20.125 -2.779 1 97.75 102 LYS B CA 1
ATOM 1872 C C . LYS B 1 102 ? 0.544 -21.641 -2.709 1 97.75 102 LYS B C 1
ATOM 1874 O O . LYS B 1 102 ? -0.184 -22.234 -3.5 1 97.75 102 LYS B O 1
ATOM 1879 N N . LYS B 1 103 ? 1.218 -22.25 -1.784 1 97.88 103 LYS B N 1
ATOM 1880 C CA . LYS B 1 103 ? 1.171 -23.703 -1.62 1 97.88 103 LYS B CA 1
ATOM 1881 C C . LYS B 1 103 ? -0.241 -24.172 -1.285 1 97.88 103 LYS B C 1
ATOM 1883 O O . LYS B 1 103 ? -0.691 -25.203 -1.783 1 97.88 103 LYS B O 1
ATOM 1888 N N . ARG B 1 104 ? -0.919 -23.422 -0.438 1 96.81 104 ARG B N 1
ATOM 1889 C CA . ARG B 1 104 ? -2.293 -23.734 -0.067 1 96.81 104 ARG B CA 1
ATOM 1890 C C . ARG B 1 104 ? -3.209 -23.719 -1.286 1 96.81 104 ARG B C 1
ATOM 1892 O O . ARG B 1 104 ? -4 -24.641 -1.486 1 96.81 104 ARG B O 1
ATOM 1899 N N . PHE B 1 105 ? -3.064 -22.672 -2.074 1 96.56 105 PHE B N 1
ATOM 1900 C CA . PHE B 1 105 ? -3.918 -22.547 -3.25 1 96.56 105 PHE B CA 1
ATOM 1901 C C . PHE B 1 105 ? -3.545 -23.578 -4.305 1 96.56 105 PHE B C 1
ATOM 1903 O O . PHE B 1 105 ? -4.41 -24.078 -5.027 1 96.56 105 PHE B O 1
ATOM 1910 N N . GLU B 1 106 ? -2.283 -23.953 -4.391 1 97 106 GLU B N 1
ATOM 1911 C CA . GLU B 1 106 ? -1.849 -25.031 -5.293 1 97 106 GLU B CA 1
ATOM 1912 C C . GLU B 1 106 ? -2.492 -26.359 -4.922 1 97 106 GLU B C 1
ATOM 1914 O O . GLU B 1 106 ? -2.943 -27.094 -5.797 1 97 106 GLU B O 1
ATOM 1919 N N . THR B 1 107 ? -2.541 -26.609 -3.668 1 96.38 107 THR B N 1
ATOM 1920 C CA . THR B 1 107 ? -3.146 -27.828 -3.17 1 96.38 107 THR B CA 1
ATOM 1921 C C . THR B 1 107 ? -4.645 -27.859 -3.465 1 96.38 107 THR B C 1
ATOM 1923 O O . THR B 1 107 ? -5.176 -28.875 -3.92 1 96.38 107 THR B O 1
ATOM 1926 N N . LYS B 1 108 ? -5.25 -26.766 -3.248 1 94.5 108 LYS B N 1
ATOM 1927 C CA . LYS B 1 108 ? -6.684 -26.641 -3.504 1 94.5 108 LYS B CA 1
ATOM 1928 C C . LYS B 1 108 ? -6.992 -26.828 -4.984 1 94.5 108 LYS B C 1
ATOM 1930 O O . LYS B 1 108 ? -7.926 -27.562 -5.34 1 94.5 108 LYS B O 1
ATOM 1935 N N . VAL B 1 109 ? -6.281 -26.219 -5.832 1 94.81 109 VAL B N 1
ATOM 1936 C CA . VAL B 1 109 ? -6.457 -26.328 -7.277 1 94.81 109 VAL B CA 1
ATOM 1937 C C . VAL B 1 109 ? -6.227 -27.781 -7.715 1 94.81 109 VAL B C 1
ATOM 1939 O O . VAL B 1 109 ? -6.965 -28.312 -8.547 1 94.81 109 VAL B O 1
ATOM 1942 N N . GLY B 1 110 ? -5.223 -28.375 -7.16 1 94 110 GLY B N 1
ATOM 1943 C CA . GLY B 1 110 ? -4.949 -29.766 -7.461 1 94 110 GLY B CA 1
ATOM 1944 C C . GLY B 1 110 ? -6.086 -30.703 -7.082 1 94 110 GLY B C 1
ATOM 1945 O O . GLY B 1 110 ? -6.449 -31.594 -7.852 1 94 110 GLY B O 1
ATOM 1946 N N . LEU B 1 111 ? -6.66 -30.5 -5.969 1 92 111 LEU B N 1
ATOM 1947 C CA . LEU B 1 111 ? -7.781 -31.297 -5.484 1 92 111 LEU B CA 1
ATOM 1948 C C . LEU B 1 111 ? -9.008 -31.109 -6.367 1 92 111 LEU B C 1
ATOM 1950 O O . LEU B 1 111 ? -9.695 -32.094 -6.707 1 92 111 LEU B O 1
ATOM 1954 N N . LEU B 1 112 ? -9.297 -29.938 -6.723 1 90.69 112 LEU B N 1
ATOM 1955 C CA . LEU B 1 112 ? -10.453 -29.609 -7.551 1 90.69 112 LEU B CA 1
ATOM 1956 C C . LEU B 1 112 ? -10.297 -30.203 -8.945 1 90.69 112 LEU B C 1
ATOM 1958 O O . LEU B 1 112 ? -11.289 -30.625 -9.562 1 90.69 112 LEU B O 1
ATOM 1962 N N . ARG B 1 113 ? -9.094 -30.234 -9.492 1 89.94 113 ARG B N 1
ATOM 1963 C CA . ARG B 1 113 ? -8.82 -30.797 -10.812 1 89.94 113 ARG B CA 1
ATOM 1964 C C . ARG B 1 113 ? -8.992 -32.312 -10.82 1 89.94 113 ARG B C 1
ATOM 1966 O O . ARG B 1 113 ? -9.43 -32.875 -11.812 1 89.94 113 ARG B O 1
ATOM 1973 N N . ARG B 1 114 ? -8.742 -33.031 -9.773 1 87.62 114 ARG B N 1
ATOM 1974 C CA . ARG B 1 114 ? -8.852 -34.5 -9.656 1 87.62 114 ARG B CA 1
ATOM 1975 C C . ARG B 1 114 ? -10.305 -34.906 -9.453 1 87.62 114 ARG B C 1
ATOM 1977 O O . ARG B 1 114 ? -10.711 -36 -9.898 1 87.62 114 ARG B O 1
ATOM 1984 N N . THR B 1 115 ? -11.102 -34.156 -8.797 1 79.12 115 THR B N 1
ATOM 1985 C CA . THR B 1 115 ? -12.5 -34.5 -8.539 1 79.12 115 THR B CA 1
ATOM 1986 C C . THR B 1 115 ? -13.359 -34.219 -9.766 1 79.12 115 THR B C 1
ATOM 1988 O O . THR B 1 115 ? -14.383 -34.906 -9.977 1 79.12 115 THR B O 1
ATOM 1991 N N . THR B 1 116 ? -13.047 -33.344 -10.602 1 65.31 116 THR B N 1
ATOM 1992 C CA . THR B 1 116 ? -13.844 -32.969 -11.773 1 65.31 116 THR B CA 1
ATOM 1993 C C . THR B 1 116 ? -13.773 -34.094 -12.828 1 65.31 116 THR B C 1
ATOM 1995 O O . THR B 1 116 ? -14.781 -34.438 -13.438 1 65.31 116 THR B O 1
ATOM 1998 N N . PRO B 1 117 ? -12.773 -34.75 -13.242 1 60.06 117 PRO B N 1
ATOM 1999 C CA . PRO B 1 117 ? -12.82 -35.844 -14.227 1 60.06 117 PRO B CA 1
ATOM 2000 C C . PRO B 1 117 ? -13.516 -37.094 -13.695 1 60.06 117 PRO B C 1
ATOM 2002 O O . PRO B 1 117 ? -14.219 -37.781 -14.438 1 60.06 117 PRO B O 1
ATOM 2005 N N . GLU B 1 118 ? -13.227 -37.469 -12.508 1 54.28 118 GLU B N 1
ATOM 2006 C CA . GLU B 1 118 ? -13.797 -38.75 -12.055 1 54.28 118 GLU B CA 1
ATOM 2007 C C . GLU B 1 118 ? -15.312 -38.656 -11.969 1 54.28 118 GLU B C 1
ATOM 2009 O O . GLU B 1 118 ? -16 -39.656 -12.219 1 54.28 118 GLU B O 1
ATOM 2014 N N . CYS B 1 119 ? -15.859 -37.562 -11.477 1 50.75 119 CYS B N 1
ATOM 2015 C CA . CYS B 1 119 ? -17.312 -37.5 -11.375 1 50.75 119 CYS B CA 1
ATOM 2016 C C . CYS B 1 119 ? -17.938 -37.344 -12.758 1 50.75 119 CYS B C 1
ATOM 2018 O O . CYS B 1 119 ? -19.141 -37.625 -12.93 1 50.75 119 CYS B O 1
ATOM 2020 N N . ARG B 1 120 ? -17.281 -36.875 -13.766 1 51.44 120 ARG B N 1
ATOM 2021 C CA . ARG B 1 120 ? -17.938 -36.781 -15.07 1 51.44 120 ARG B CA 1
ATOM 2022 C C . ARG B 1 120 ? -18.031 -38.156 -15.734 1 51.44 120 ARG B C 1
ATOM 2024 O O . ARG B 1 120 ? -18.891 -38.375 -16.594 1 51.44 120 ARG B O 1
ATOM 2031 N N . LYS B 1 121 ? -17.109 -39 -15.422 1 49.88 121 LYS B N 1
ATOM 2032 C CA . LYS B 1 121 ? -17.203 -40.25 -16.141 1 49.88 121 LYS B CA 1
ATOM 2033 C C . LYS B 1 121 ? -18.391 -41.094 -15.648 1 49.88 121 LYS B C 1
ATOM 2035 O O . LYS B 1 121 ? -18.984 -41.844 -16.422 1 49.88 121 LYS B O 1
ATOM 2040 N N . SER B 1 122 ? -18.734 -41 -14.391 1 48.16 122 SER B N 1
ATOM 2041 C CA . SER B 1 122 ? -19.719 -42 -13.938 1 48.16 122 SER B CA 1
ATOM 2042 C C . SER B 1 122 ? -21.109 -41.656 -14.477 1 48.16 122 SER B C 1
ATOM 2044 O O . SER B 1 122 ? -22.016 -42.5 -14.43 1 48.16 122 SER B O 1
ATOM 2046 N N . GLU B 1 123 ? -21.297 -40.406 -14.695 1 44.53 123 GLU B N 1
ATOM 2047 C CA . GLU B 1 123 ? -22.719 -40.125 -14.953 1 44.53 123 GLU B CA 1
ATOM 2048 C C . GLU B 1 123 ? -23.094 -40.5 -16.375 1 44.53 123 GLU B C 1
ATOM 2050 O O . GLU B 1 123 ? -24.156 -40.125 -16.875 1 44.53 123 GLU B O 1
ATOM 2055 N N . LYS B 1 124 ? -22.156 -41.062 -17.141 1 44.41 124 LYS B N 1
ATOM 2056 C CA . LYS B 1 124 ? -22.703 -41.5 -18.422 1 44.41 124 LYS B CA 1
ATOM 2057 C C . LYS B 1 124 ? -23.828 -42.5 -18.219 1 44.41 124 LYS B C 1
ATOM 2059 O O . LYS B 1 124 ? -23.688 -43.469 -17.438 1 44.41 124 LYS B O 1
ATOM 2064 N N . GLU B 1 125 ? -25.188 -42.156 -18.453 1 47.25 125 GLU B N 1
ATOM 2065 C CA . GLU B 1 125 ? -26.516 -42.781 -18.516 1 47.25 125 GLU B CA 1
ATOM 2066 C C . GLU B 1 125 ? -26.453 -44.156 -19.156 1 47.25 125 GLU B C 1
ATOM 2068 O O . GLU B 1 125 ? -25.828 -44.344 -20.203 1 47.25 125 GLU B O 1
ATOM 2073 N N . PRO B 1 126 ? -26.656 -45.188 -18.391 1 45.22 126 PRO B N 1
ATOM 2074 C CA . PRO B 1 126 ? -26.969 -46.469 -19 1 45.22 126 PRO B CA 1
ATOM 2075 C C . PRO B 1 126 ? -28 -46.344 -20.125 1 45.22 126 PRO B C 1
ATOM 2077 O O . PRO B 1 126 ? -29.094 -45.812 -19.906 1 45.22 126 PRO B O 1
ATOM 2080 N N . THR B 1 127 ? -27.688 -45.844 -21.312 1 41.09 127 THR B N 1
ATOM 2081 C CA . THR B 1 127 ? -28.594 -45.938 -22.438 1 41.09 127 THR B CA 1
ATOM 2082 C C . THR B 1 127 ? -29.266 -47.312 -22.469 1 41.09 127 THR B C 1
ATOM 2084 O O . THR B 1 127 ? -28.594 -48.344 -22.672 1 41.09 127 THR B O 1
ATOM 2087 N N . VAL B 1 128 ? -30.125 -47.562 -21.5 1 42.94 128 VAL B N 1
ATOM 2088 C CA . VAL B 1 128 ? -31.062 -48.688 -21.547 1 42.94 128 VAL B CA 1
ATOM 2089 C C . VAL B 1 128 ? -31.734 -48.75 -22.906 1 42.94 128 VAL B C 1
ATOM 2091 O O . VAL B 1 128 ? -32.469 -47.812 -23.281 1 42.94 128 VAL B O 1
ATOM 2094 N N . SER B 1 129 ? -31.047 -49.281 -23.953 1 42.62 129 SER B N 1
ATOM 2095 C CA . SER B 1 129 ? -31.672 -49.719 -25.203 1 42.62 129 SER B CA 1
ATOM 2096 C C . SER B 1 129 ? -32.969 -50.469 -24.922 1 42.62 129 SER B C 1
ATOM 2098 O O . SER B 1 129 ? -32.969 -51.5 -24.25 1 42.62 129 SER B O 1
ATOM 2100 N N . THR B 1 130 ? -34.031 -49.75 -24.578 1 38.84 130 THR B N 1
ATOM 2101 C CA . THR B 1 130 ? -35.406 -50.25 -24.594 1 38.84 130 THR B CA 1
ATOM 2102 C C . THR B 1 130 ? -35.688 -51.031 -25.875 1 38.84 130 THR B C 1
ATOM 2104 O O . THR B 1 130 ? -36.094 -50.438 -26.891 1 38.84 130 THR B O 1
ATOM 2107 N N . ASP B 1 131 ? -34.844 -51.875 -26.469 1 36.34 131 ASP B N 1
ATOM 2108 C CA . ASP B 1 131 ? -35.406 -52.719 -27.531 1 36.34 131 ASP B CA 1
ATOM 2109 C C . ASP B 1 131 ? -36.594 -53.531 -27.016 1 36.34 131 ASP B C 1
ATOM 2111 O O . ASP B 1 131 ? -36.625 -54.75 -27.156 1 36.34 131 ASP B O 1
ATOM 2115 N N . ASN B 1 132 ? -37.156 -53.312 -25.812 1 35.97 132 ASN B N 1
ATOM 2116 C CA . ASN B 1 132 ? -38.156 -54.344 -25.531 1 35.97 132 ASN B CA 1
ATOM 2117 C C . ASN B 1 132 ? -39.25 -54.344 -26.594 1 35.97 132 ASN B C 1
ATOM 2119 O O . ASN B 1 132 ? -39.906 -55.344 -26.844 1 35.97 132 ASN B O 1
ATOM 2123 N N . LEU B 1 133 ? -39.906 -53.094 -26.781 1 32.22 133 LEU B N 1
ATOM 2124 C CA . LEU B 1 133 ? -41.344 -53.25 -27.016 1 32.22 133 LEU B CA 1
ATOM 2125 C C . LEU B 1 133 ? -41.625 -53.875 -28.391 1 32.22 133 LEU B C 1
ATOM 2127 O O . LEU B 1 133 ? -41.375 -53.219 -29.422 1 32.22 133 LEU B O 1
ATOM 2131 N N . ILE B 1 134 ? -41.281 -55.062 -28.672 1 31.89 134 ILE B N 1
ATOM 2132 C CA . ILE B 1 134 ? -41.75 -55.969 -29.703 1 31.89 134 ILE B CA 1
ATOM 2133 C C . ILE B 1 134 ? -43.281 -55.969 -29.719 1 31.89 134 ILE B C 1
ATOM 2135 O O . ILE B 1 134 ? -43.938 -56.375 -28.766 1 31.89 134 ILE B O 1
ATOM 2139 N N . LEU B 1 135 ? -43.938 -54.719 -29.891 1 26.16 135 LEU B N 1
ATOM 2140 C CA . LEU B 1 135 ? -45.219 -54.812 -30.594 1 26.16 135 LEU B CA 1
ATOM 2141 C C . LEU B 1 135 ? -45.031 -55.25 -32.031 1 26.16 135 LEU B C 1
ATOM 2143 O O . LEU B 1 135 ? -44.094 -54.781 -32.719 1 26.16 135 LEU B O 1
#

InterPro domains:
  IPR013757 DNA topoisomerase, type IIA, alpha-helical domain superfamily [G3DSA:1.10.268.10] (1-114)
  IPR013760 DNA topoisomerase, type IIA-like domain superfamily [SSF56719] (2-112)
  IPR050634 DNA Topoisomerase II [PTHR10169] (2-118)

Sequence (270 aa):
MLEFFEKKLKQVDNRARFLSCVLSGDIKIIPRKQKELLQEIAEKGFDPLPKEVLPAAVGATGDSEENGRSSDVLHASDYEYLTSMTISTLNEGYLEHLLVLKKRFETKVGLLRRTTPECRKSEKEPTVSTDNLILMLEFFEKKLKQVDNRARFLSCVLSGDIKIIPRKQKELLQEIAEKGFDPLPKEVLPAAVGATGDSEENGRSSDVLHASDYEYLTSMTISTLNEGYLEHLLVLKKRFETKVGLLRRTTPECRKSEKEPTVSTDNLIL

pLDDT: mean 78.82, std 24.21, range [25.83, 98.62]

Organism: Aegilops tauschii subsp. strangulata (NCBI:txid200361)

Secondary structure (DSSP, 8-state):
-HHHHHHHHHHHHHHHHHHHHHHHTSS--SS--HHHHHHHHHHTTPPP-----------S----------TTS--GGGGHHHHT-BGGG-SHHHHHHHHHHHHHHHHHHHHHHHHHHHHHHHT------------/-HHHHHHHHHHHHHHHHHHHHHHHTSS--SS--HHHHHHHHHHTTPPP-----------S----------TTS--GGGGHHHHT-BGGG-SHHHHHHHHHHHHHHHHHHHHHHHHHHHHHHHT------------